Protein AF-A0A953QR53-F1 (afdb_monomer)

Structure (mmCIF, N/CA/C/O backbone):
data_AF-A0A953QR53-F1
#
_entry.id   AF-A0A953QR53-F1
#
loop_
_atom_site.group_PDB
_atom_site.id
_atom_site.type_symbol
_atom_site.label_atom_id
_atom_site.label_alt_id
_atom_site.label_comp_id
_atom_site.label_asym_id
_atom_site.label_entity_id
_atom_site.label_seq_id
_atom_site.pdbx_PDB_ins_code
_atom_site.Cartn_x
_atom_site.Cartn_y
_atom_site.Cartn_z
_atom_site.occupancy
_atom_site.B_iso_or_equiv
_atom_site.auth_seq_id
_atom_site.auth_comp_id
_atom_site.auth_asym_id
_atom_site.auth_atom_id
_atom_site.pdbx_PDB_model_num
ATOM 1 N N . MET A 1 1 ? -21.900 27.631 4.077 1.00 55.88 1 MET A N 1
ATOM 2 C CA . MET A 1 1 ? -20.670 27.229 4.804 1.00 55.88 1 MET A CA 1
ATOM 3 C C . MET A 1 1 ? -20.270 25.766 4.589 1.00 55.88 1 MET A C 1
ATOM 5 O O . MET A 1 1 ? -19.085 25.521 4.427 1.00 55.88 1 MET A O 1
ATOM 9 N N . ILE A 1 2 ? -21.203 24.805 4.519 1.00 54.84 2 ILE A N 1
ATOM 10 C CA . ILE A 1 2 ? -20.883 23.366 4.355 1.00 54.84 2 ILE A CA 1
ATOM 11 C C . ILE A 1 2 ? -20.221 23.051 2.993 1.00 54.84 2 ILE A C 1
ATOM 13 O O . ILE A 1 2 ? -19.293 22.252 2.928 1.00 54.84 2 ILE A O 1
ATOM 17 N N . LEU A 1 3 ? -20.614 23.755 1.922 1.00 59.19 3 LEU A N 1
ATOM 18 C CA . LEU A 1 3 ? -20.062 23.559 0.571 1.00 59.19 3 LEU A CA 1
ATOM 19 C C . LEU A 1 3 ? -18.571 23.947 0.454 1.00 59.19 3 LEU A C 1
ATOM 21 O O . LEU A 1 3 ? -17.825 23.316 -0.287 1.00 59.19 3 LEU A O 1
ATOM 25 N N . GLY A 1 4 ? -18.124 24.946 1.226 1.00 70.19 4 GLY A N 1
ATOM 26 C CA . GLY A 1 4 ? -16.715 25.360 1.266 1.00 70.19 4 GLY A CA 1
ATOM 27 C C . GLY A 1 4 ? -15.833 24.399 2.067 1.00 70.19 4 GLY A C 1
ATOM 28 O O . GLY A 1 4 ? -14.707 24.115 1.667 1.00 70.19 4 GLY A O 1
ATOM 29 N N . GLY A 1 5 ? -16.364 23.843 3.162 1.00 72.94 5 GLY A N 1
ATOM 30 C CA . GLY A 1 5 ? -15.658 22.845 3.973 1.00 72.94 5 GLY A CA 1
ATOM 31 C C . GLY A 1 5 ? -15.454 21.519 3.238 1.00 72.94 5 GLY A C 1
ATOM 32 O O . GLY A 1 5 ? -14.374 20.937 3.315 1.00 72.94 5 GLY A O 1
ATOM 33 N N . LEU A 1 6 ? -16.455 21.080 2.465 1.00 78.94 6 LEU A N 1
ATOM 34 C CA . LEU A 1 6 ? -16.350 19.871 1.643 1.00 78.94 6 LEU A CA 1
ATOM 35 C C . LEU A 1 6 ? -15.279 20.025 0.552 1.00 78.94 6 LEU A C 1
ATOM 37 O O . LEU A 1 6 ? -14.448 19.137 0.378 1.00 78.94 6 LEU A O 1
ATOM 41 N N . GLY A 1 7 ? -15.257 21.173 -0.136 1.00 83.75 7 GLY A N 1
ATOM 42 C CA . GLY A 1 7 ? -14.251 21.464 -1.160 1.00 83.75 7 GLY A CA 1
ATOM 43 C C . GLY A 1 7 ? -12.824 21.442 -0.607 1.00 83.75 7 GLY A C 1
ATOM 44 O O . GLY A 1 7 ? -11.948 20.807 -1.189 1.00 83.75 7 GLY A O 1
ATOM 45 N N . LEU A 1 8 ? -12.594 22.059 0.557 1.00 87.12 8 LEU A N 1
ATOM 46 C CA . LEU A 1 8 ? -11.281 22.061 1.206 1.00 87.12 8 LEU A CA 1
ATOM 47 C C . LEU A 1 8 ? -10.827 20.650 1.614 1.00 87.12 8 LEU A C 1
ATOM 49 O O . LEU A 1 8 ? -9.670 20.292 1.399 1.00 87.12 8 LEU A O 1
ATOM 53 N N . ALA A 1 9 ? -11.730 19.832 2.161 1.00 82.44 9 ALA A N 1
ATOM 54 C CA . ALA A 1 9 ? -11.416 18.457 2.551 1.00 82.44 9 ALA A CA 1
ATOM 55 C C . ALA A 1 9 ? -11.012 17.592 1.344 1.00 82.44 9 ALA A C 1
ATOM 57 O O . ALA A 1 9 ? -10.033 16.850 1.419 1.00 82.44 9 ALA A O 1
ATOM 58 N N . VAL A 1 10 ? -11.715 17.730 0.214 1.00 85.12 10 VAL A N 1
ATOM 59 C CA . VAL A 1 10 ? -11.374 17.029 -1.035 1.00 85.12 10 VAL A CA 1
ATOM 60 C C . VAL A 1 10 ? -9.997 17.453 -1.544 1.00 85.12 10 VAL A C 1
ATOM 62 O O . VAL A 1 10 ? -9.191 16.598 -1.904 1.00 85.12 10 VAL A O 1
ATOM 65 N N . VAL A 1 11 ? -9.687 18.753 -1.520 1.00 89.00 11 VAL A N 1
ATOM 66 C CA . VAL A 1 11 ? -8.367 19.258 -1.932 1.00 89.00 11 VAL A CA 1
ATOM 67 C C . VAL A 1 11 ? -7.257 18.691 -1.047 1.00 89.00 11 VAL A C 1
ATOM 69 O O . VAL A 1 11 ? -6.249 18.221 -1.568 1.00 89.00 11 VAL A O 1
ATOM 72 N N . LEU A 1 12 ? -7.438 18.665 0.276 1.00 88.31 12 LEU A N 1
ATOM 73 C CA . LEU A 1 12 ? -6.446 18.100 1.196 1.00 88.31 12 LEU A CA 1
ATOM 74 C C . LEU A 1 12 ? -6.223 16.600 0.963 1.00 88.31 12 LEU A C 1
ATOM 76 O O . LEU A 1 12 ? -5.078 16.146 0.990 1.00 88.31 12 LEU A O 1
ATOM 80 N N . LEU A 1 13 ? -7.286 15.839 0.684 1.00 84.62 13 LEU A N 1
ATOM 81 C CA . LEU A 1 13 ? -7.177 14.421 0.331 1.00 84.62 13 LEU A CA 1
ATOM 82 C C . LEU A 1 13 ? -6.418 14.220 -0.984 1.00 84.62 13 LEU A C 1
ATOM 84 O O . LEU A 1 13 ? -5.538 13.365 -1.043 1.00 84.62 13 LEU A O 1
ATOM 88 N N . LEU A 1 14 ? -6.702 15.026 -2.011 1.00 86.94 14 LEU A N 1
ATOM 89 C CA . LEU A 1 14 ? -6.002 14.962 -3.297 1.00 86.94 14 LEU A CA 1
ATOM 90 C C . LEU A 1 14 ? -4.520 15.324 -3.165 1.00 86.94 14 LEU A C 1
ATOM 92 O O . LEU A 1 14 ? -3.666 14.630 -3.716 1.00 86.94 14 LEU A O 1
ATOM 96 N N . VAL A 1 15 ? -4.196 16.374 -2.407 1.00 90.00 15 VAL A N 1
ATOM 97 C CA . VAL A 1 15 ? -2.807 16.771 -2.139 1.00 90.00 15 VAL A CA 1
ATOM 98 C C . VAL A 1 15 ? -2.082 15.678 -1.355 1.00 90.00 15 VAL A C 1
ATOM 100 O O . VAL A 1 15 ? -0.968 15.305 -1.718 1.00 90.00 15 VAL A O 1
ATOM 103 N N . GLY A 1 16 ? -2.720 15.118 -0.324 1.00 87.69 16 GLY A N 1
ATOM 104 C CA . GLY A 1 16 ? -2.172 14.011 0.458 1.00 87.69 16 GLY A CA 1
ATOM 105 C C . GLY A 1 16 ? -1.916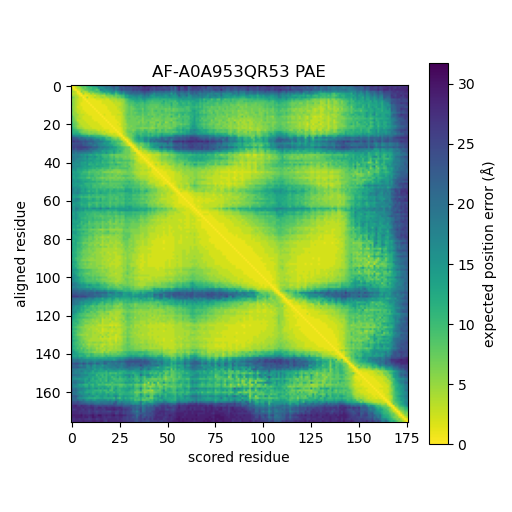 12.765 -0.392 1.00 87.69 16 GLY A C 1
ATOM 106 O O . GLY A 1 16 ? -0.823 12.203 -0.335 1.00 87.69 16 GLY A O 1
ATOM 107 N N . PHE A 1 17 ? -2.883 12.383 -1.229 1.00 86.50 17 PHE A N 1
ATOM 108 C CA . PHE A 1 17 ? -2.760 11.276 -2.179 1.00 86.50 17 PHE A CA 1
ATOM 109 C C . PHE A 1 17 ? -1.607 11.506 -3.161 1.00 86.50 17 PHE A C 1
ATOM 111 O O . PHE A 1 17 ? -0.754 10.639 -3.333 1.00 86.50 17 PHE A O 1
ATOM 118 N N . THR A 1 18 ? -1.539 12.697 -3.757 1.00 85.38 18 THR A N 1
ATOM 119 C CA . THR A 1 18 ? -0.499 13.053 -4.732 1.00 85.38 18 THR A CA 1
ATOM 120 C C . THR A 1 18 ? 0.886 13.043 -4.088 1.00 85.38 18 THR A C 1
ATOM 122 O O . THR A 1 18 ? 1.816 12.451 -4.626 1.00 85.38 18 THR A O 1
ATOM 125 N N . CYS A 1 19 ? 1.031 13.640 -2.904 1.00 89.06 19 CYS A N 1
ATOM 126 C CA . CYS A 1 19 ? 2.285 13.644 -2.153 1.00 89.06 19 CYS A CA 1
ATOM 127 C C . CYS A 1 19 ? 2.732 12.219 -1.790 1.00 89.06 19 CYS A C 1
ATOM 129 O O . CYS A 1 19 ? 3.899 11.869 -1.963 1.00 89.06 19 CYS A O 1
ATOM 131 N N . LEU A 1 20 ? 1.800 11.373 -1.338 1.00 85.56 20 LEU A N 1
ATOM 132 C CA . LEU A 1 20 ? 2.069 9.969 -1.038 1.00 85.56 20 LEU A CA 1
ATOM 133 C C . LEU A 1 20 ? 2.542 9.208 -2.282 1.00 85.56 20 LEU A C 1
ATOM 135 O O . LEU A 1 20 ? 3.550 8.506 -2.213 1.00 85.56 20 LEU A O 1
ATOM 139 N N . PHE A 1 21 ? 1.851 9.383 -3.407 1.00 84.12 21 PHE A N 1
ATOM 140 C CA . PHE A 1 21 ? 2.194 8.749 -4.675 1.00 84.12 21 PHE A CA 1
ATOM 141 C C . PHE A 1 21 ? 3.596 9.155 -5.146 1.00 84.12 21 PHE A C 1
ATOM 143 O O . PHE A 1 21 ? 4.429 8.297 -5.435 1.00 84.12 21 PHE A O 1
ATOM 150 N N . LEU A 1 22 ? 3.897 10.458 -5.137 1.00 83.50 22 LEU A N 1
ATOM 151 C CA . LEU A 1 22 ? 5.213 10.978 -5.516 1.00 83.50 22 LEU A CA 1
ATOM 152 C C . LEU A 1 22 ? 6.320 10.483 -4.576 1.00 83.50 22 LEU A C 1
ATOM 154 O O . LEU A 1 22 ? 7.400 10.123 -5.036 1.00 83.50 22 LEU A O 1
ATOM 158 N N . ARG A 1 23 ? 6.045 10.397 -3.270 1.00 84.56 23 ARG A N 1
ATOM 159 C CA . ARG A 1 23 ? 6.995 9.868 -2.282 1.00 84.56 23 ARG A CA 1
ATOM 160 C C . ARG A 1 23 ? 7.292 8.381 -2.485 1.00 84.56 23 ARG A C 1
ATOM 162 O O . ARG A 1 23 ? 8.397 7.943 -2.178 1.00 84.56 23 ARG A O 1
ATOM 169 N N . LEU A 1 24 ? 6.321 7.593 -2.944 1.00 81.75 24 LEU A N 1
ATOM 170 C CA . LEU A 1 24 ? 6.544 6.186 -3.293 1.00 81.75 24 LEU A CA 1
ATOM 17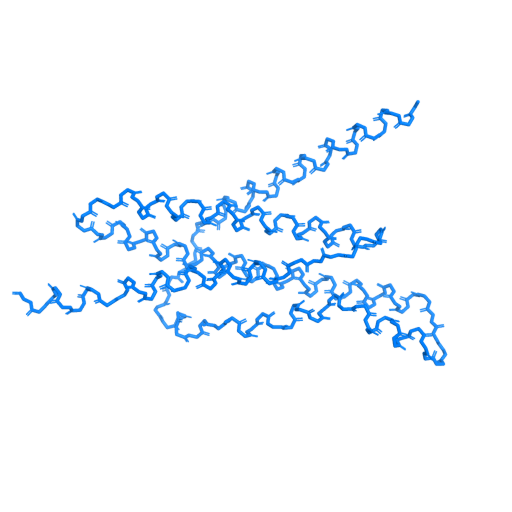1 C C . LEU A 1 24 ? 7.383 6.071 -4.567 1.00 81.75 24 LEU A C 1
ATOM 173 O O . LEU A 1 24 ? 8.357 5.321 -4.580 1.00 81.75 24 LEU A O 1
ATOM 177 N N . ALA A 1 25 ? 7.063 6.875 -5.582 1.00 74.62 25 ALA A N 1
ATOM 178 C CA . ALA A 1 25 ? 7.811 6.921 -6.833 1.00 74.62 25 ALA A CA 1
ATOM 179 C C . ALA A 1 25 ? 9.266 7.383 -6.652 1.00 74.62 25 ALA A C 1
ATOM 181 O O . ALA A 1 25 ? 10.142 6.926 -7.375 1.00 74.62 25 ALA A O 1
ATOM 182 N N . SER A 1 26 ? 9.560 8.234 -5.666 1.00 74.62 26 SER A N 1
ATOM 183 C CA . SER A 1 26 ? 10.926 8.706 -5.409 1.00 74.62 26 SER A CA 1
ATOM 184 C C . SER A 1 26 ? 11.787 7.752 -4.565 1.00 74.62 26 SER A C 1
ATOM 186 O O . SER A 1 26 ? 12.962 8.029 -4.361 1.00 74.62 26 SER A O 1
ATOM 188 N N . ARG A 1 27 ? 11.230 6.664 -4.010 1.00 67.81 27 ARG A N 1
ATOM 189 C CA . ARG A 1 27 ? 11.934 5.701 -3.126 1.00 67.81 27 ARG A CA 1
ATOM 190 C C . ARG A 1 27 ? 12.471 4.467 -3.860 1.00 67.81 27 ARG A C 1
ATOM 192 O O . ARG A 1 27 ? 12.729 3.441 -3.238 1.00 67.81 27 ARG A O 1
ATOM 199 N N . LEU A 1 28 ? 12.584 4.551 -5.179 1.00 57.59 28 LEU A N 1
ATOM 200 C CA . LEU A 1 28 ? 13.061 3.459 -6.028 1.00 57.59 28 LEU A CA 1
ATOM 201 C C . LEU A 1 28 ? 14.547 3.158 -5.865 1.00 57.59 28 LEU A C 1
ATOM 203 O O . LEU A 1 28 ? 14.974 2.058 -6.209 1.00 57.59 28 LEU A O 1
ATOM 207 N N . ASP A 1 29 ? 15.324 4.115 -5.369 1.00 52.44 29 ASP A N 1
ATOM 208 C CA . ASP A 1 29 ? 16.770 4.011 -5.432 1.00 52.44 29 ASP A CA 1
ATOM 209 C C . ASP A 1 29 ? 17.355 3.356 -4.175 1.00 52.44 29 ASP A C 1
ATOM 211 O O . ASP A 1 29 ? 17.174 3.830 -3.054 1.00 52.44 29 ASP A O 1
ATOM 215 N N . ALA A 1 30 ? 18.126 2.299 -4.438 1.00 52.16 30 ALA A N 1
ATOM 216 C CA . ALA A 1 30 ? 19.165 1.716 -3.594 1.00 52.16 30 ALA A CA 1
ATOM 217 C C . ALA A 1 30 ? 18.706 0.867 -2.397 1.00 52.16 30 ALA A C 1
ATOM 219 O O . ALA A 1 30 ? 18.756 1.290 -1.247 1.00 52.16 30 ALA A O 1
ATOM 220 N N . GLU A 1 31 ? 18.418 -0.407 -2.662 1.00 59.41 31 GLU A N 1
ATOM 221 C CA . GLU A 1 31 ? 18.719 -1.465 -1.694 1.00 59.41 31 GLU A CA 1
ATOM 222 C C . GLU A 1 31 ? 19.632 -2.504 -2.370 1.00 59.41 31 GLU A C 1
ATOM 224 O O . GLU A 1 31 ? 19.312 -2.935 -3.484 1.00 59.41 31 GLU A O 1
ATOM 229 N N . PRO A 1 32 ? 20.778 -2.872 -1.763 1.00 55.19 32 PRO A N 1
ATOM 230 C CA . PRO A 1 32 ? 21.715 -3.825 -2.342 1.00 55.19 32 PRO A CA 1
ATOM 231 C C . PRO A 1 32 ? 21.051 -5.168 -2.657 1.00 55.19 32 PRO A C 1
ATOM 233 O O . PRO A 1 32 ? 20.354 -5.767 -1.838 1.00 55.19 32 PRO A O 1
ATOM 236 N N . TYR A 1 33 ? 21.278 -5.620 -3.883 1.00 64.75 33 TYR A N 1
ATOM 237 C CA . TYR A 1 33 ? 20.790 -6.875 -4.435 1.00 64.75 33 TYR A CA 1
ATOM 238 C C . TYR A 1 33 ? 21.536 -8.075 -3.832 1.00 64.75 33 TYR A C 1
ATOM 240 O O . TYR A 1 33 ? 22.767 -8.096 -3.840 1.00 64.75 33 TYR A O 1
ATOM 248 N N . SER A 1 34 ? 20.796 -9.098 -3.390 1.00 65.62 34 SER A N 1
ATOM 249 C CA . SER A 1 34 ? 21.306 -10.467 -3.269 1.00 65.62 34 SER A CA 1
ATOM 250 C C . SER A 1 34 ? 20.405 -11.416 -4.080 1.00 65.62 34 SER A C 1
ATOM 252 O O . SER A 1 34 ? 19.182 -11.349 -3.938 1.00 65.62 34 SER A O 1
ATOM 254 N N . PRO A 1 35 ? 20.967 -12.288 -4.941 1.00 66.19 35 PRO A N 1
ATOM 255 C CA . PRO A 1 35 ? 20.201 -13.316 -5.655 1.00 66.19 35 PRO A CA 1
ATOM 256 C C . PRO A 1 35 ? 19.419 -14.229 -4.700 1.00 66.19 35 PRO A C 1
ATOM 258 O O . PRO A 1 35 ? 18.286 -14.593 -4.983 1.00 66.19 35 PRO A O 1
ATOM 261 N N . GLU A 1 36 ? 20.000 -14.511 -3.531 1.00 74.12 36 GLU A N 1
ATOM 262 C CA . GLU A 1 36 ? 19.434 -15.358 -2.471 1.00 74.12 36 GLU A CA 1
ATOM 263 C C . GLU A 1 36 ? 18.082 -14.841 -1.949 1.00 74.12 36 GLU A C 1
ATOM 265 O O . GLU A 1 36 ? 17.207 -15.622 -1.587 1.00 74.12 36 GLU A O 1
ATOM 270 N N . TRP A 1 37 ? 17.853 -13.523 -1.977 1.00 82.81 37 TRP A N 1
ATOM 271 C CA . TRP A 1 37 ? 16.582 -12.951 -1.534 1.00 82.81 37 TRP A CA 1
ATOM 272 C C . TRP A 1 37 ? 15.397 -13.346 -2.428 1.00 82.81 37 TRP A C 1
ATOM 274 O O . TRP A 1 37 ? 14.278 -13.473 -1.933 1.00 82.81 37 TRP A O 1
ATOM 284 N N . LEU A 1 38 ? 15.610 -13.520 -3.739 1.00 78.06 38 LEU A N 1
ATOM 285 C CA . LEU A 1 38 ? 14.532 -13.918 -4.655 1.00 78.06 38 LEU A CA 1
ATOM 286 C C . LEU A 1 38 ? 13.995 -15.315 -4.327 1.00 78.06 38 LEU A C 1
ATOM 288 O O . LEU A 1 38 ? 12.799 -15.555 -4.509 1.00 78.06 38 LEU A O 1
ATOM 292 N N . ASP A 1 39 ? 14.862 -16.203 -3.838 1.00 78.94 39 ASP A N 1
ATOM 293 C CA . ASP A 1 39 ? 14.503 -17.569 -3.455 1.00 78.94 39 ASP A CA 1
ATOM 294 C C . ASP A 1 39 ? 13.731 -17.599 -2.127 1.00 78.94 39 ASP A C 1
ATOM 296 O O . ASP A 1 39 ? 12.799 -18.386 -1.965 1.00 78.94 39 ASP A O 1
ATOM 300 N N . GLU A 1 40 ? 14.061 -16.697 -1.199 1.00 80.94 40 GLU A N 1
ATOM 301 C CA . GLU A 1 40 ? 13.354 -16.531 0.079 1.00 80.94 40 GLU A CA 1
ATOM 302 C C . GLU A 1 40 ? 12.035 -15.750 -0.051 1.00 80.94 40 GLU A C 1
ATOM 304 O O . GLU A 1 40 ? 11.174 -15.808 0.834 1.00 80.94 40 GLU A O 1
ATOM 309 N N . PHE A 1 41 ? 11.850 -15.003 -1.143 1.00 81.88 41 PHE A N 1
ATOM 310 C CA . PHE A 1 41 ? 10.656 -14.196 -1.358 1.00 81.88 41 PHE A CA 1
ATOM 311 C C . PHE A 1 41 ? 9.399 -15.072 -1.481 1.00 81.88 41 PHE A C 1
ATOM 313 O O . PHE A 1 41 ? 9.192 -15.792 -2.463 1.00 81.88 41 PHE A O 1
ATOM 320 N N . SER A 1 42 ? 8.498 -14.934 -0.505 1.00 83.56 42 SER A N 1
ATOM 321 C CA . SER A 1 42 ? 7.202 -15.610 -0.479 1.00 83.56 42 SER A CA 1
ATOM 322 C C . SER A 1 42 ? 6.055 -14.626 -0.282 1.00 83.56 42 SER A C 1
ATOM 324 O O . SER A 1 42 ? 6.095 -13.751 0.585 1.00 83.56 42 SER A O 1
ATOM 326 N N . LEU A 1 43 ? 4.988 -14.815 -1.063 1.00 82.00 43 LEU A N 1
ATOM 327 C CA . LEU A 1 43 ? 3.732 -14.083 -0.894 1.00 82.00 43 LEU A CA 1
ATOM 328 C C . LEU A 1 43 ? 2.988 -14.501 0.382 1.00 82.00 43 LEU A C 1
ATOM 330 O O . LEU A 1 43 ? 2.210 -13.714 0.915 1.00 82.00 43 LEU A O 1
ATOM 334 N N . GLU A 1 44 ? 3.253 -15.700 0.906 1.00 85.06 44 GLU A N 1
ATOM 335 C CA . GLU A 1 44 ? 2.616 -16.214 2.127 1.00 85.06 44 GLU A CA 1
ATOM 336 C C . GLU A 1 44 ? 2.958 -15.367 3.359 1.00 85.06 44 GLU A C 1
ATOM 338 O O . GLU A 1 44 ? 2.146 -15.249 4.276 1.00 85.06 44 GLU A O 1
ATOM 343 N N . SER A 1 45 ? 4.105 -14.679 3.337 1.00 86.62 45 SER A N 1
ATOM 344 C CA . SER A 1 45 ? 4.511 -13.705 4.357 1.00 86.62 45 SER A CA 1
ATOM 345 C C . SER A 1 45 ? 3.494 -12.571 4.548 1.00 86.62 45 SER A C 1
ATOM 347 O O . SER A 1 45 ? 3.467 -11.943 5.606 1.00 86.62 45 SER A O 1
ATOM 349 N N . TYR A 1 46 ? 2.640 -12.321 3.547 1.00 88.38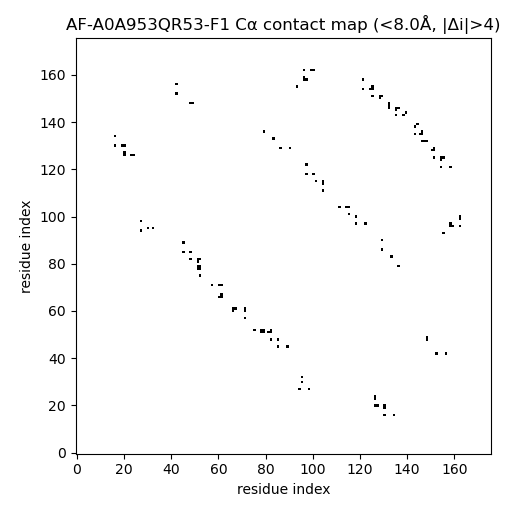 46 TYR A N 1
ATOM 350 C CA . TYR A 1 46 ? 1.611 -11.282 3.559 1.00 88.38 46 TYR A CA 1
ATOM 351 C C . TYR A 1 46 ? 0.206 -11.802 3.891 1.00 88.38 46 TYR A C 1
ATOM 353 O O . TYR A 1 46 ? -0.689 -10.989 4.119 1.00 88.38 46 TYR A O 1
ATOM 361 N N . ALA A 1 47 ? 0.003 -13.120 4.008 1.00 85.44 47 ALA A N 1
ATOM 362 C CA . ALA A 1 47 ? -1.291 -13.712 4.366 1.00 85.44 47 ALA A CA 1
ATOM 363 C C . ALA A 1 47 ? -1.917 -13.133 5.658 1.00 85.44 47 ALA A C 1
ATOM 365 O O . ALA A 1 47 ? -3.135 -12.937 5.695 1.00 85.44 47 ALA A O 1
ATOM 366 N N . PRO A 1 48 ? -1.145 -12.761 6.707 1.00 88.44 48 PRO A N 1
ATOM 367 C CA . PRO A 1 48 ? -1.712 -12.103 7.886 1.00 88.44 48 PRO A CA 1
ATOM 368 C C . PRO A 1 48 ? -2.473 -10.801 7.584 1.00 88.44 48 PRO A C 1
ATOM 370 O O . PRO A 1 48 ? -3.407 -10.461 8.315 1.00 88.44 48 PRO A O 1
ATOM 373 N N . MET A 1 49 ? -2.130 -10.083 6.505 1.00 87.94 49 MET A N 1
ATOM 374 C CA . MET A 1 49 ? -2.805 -8.838 6.119 1.00 87.94 49 MET A CA 1
ATOM 375 C C . MET A 1 49 ? -4.298 -9.024 5.854 1.00 87.94 49 MET A C 1
ATOM 377 O O . MET A 1 49 ? -5.076 -8.121 6.160 1.00 87.94 49 MET A O 1
ATOM 381 N N . GLU A 1 50 ? -4.709 -10.184 5.338 1.00 81.75 50 GLU A N 1
ATOM 382 C CA . GLU A 1 50 ? -6.111 -10.473 5.014 1.00 81.75 50 GLU A CA 1
ATOM 383 C C . GLU A 1 50 ? -7.001 -10.500 6.263 1.00 81.75 50 GLU A C 1
ATOM 385 O O . GLU A 1 50 ? -8.176 -10.147 6.202 1.00 81.75 50 GLU A O 1
ATOM 390 N N . ARG A 1 51 ? -6.432 -10.870 7.417 1.00 82.44 51 ARG A N 1
ATOM 391 C CA . ARG A 1 51 ? -7.165 -11.010 8.686 1.00 82.44 51 ARG A CA 1
ATOM 392 C C . ARG A 1 51 ? -6.981 -9.832 9.635 1.00 82.44 51 ARG A C 1
ATOM 394 O O . ARG A 1 51 ? -7.789 -9.644 10.541 1.00 82.44 51 ARG A O 1
ATOM 401 N N . LEU A 1 52 ? -5.939 -9.019 9.448 1.00 85.00 52 LEU A N 1
ATOM 402 C CA . LEU A 1 52 ? -5.624 -7.905 10.350 1.00 85.00 52 LEU A CA 1
ATOM 403 C C . LEU A 1 52 ? -6.769 -6.890 10.474 1.00 85.00 52 LEU A C 1
ATOM 405 O O . LEU A 1 52 ? -6.941 -6.299 11.533 1.00 85.00 52 LEU A O 1
ATOM 409 N N . LEU A 1 53 ? -7.579 -6.691 9.438 1.00 79.75 53 LEU A N 1
ATOM 410 C CA . LEU A 1 53 ? -8.709 -5.753 9.480 1.00 79.75 53 LEU A CA 1
ATOM 411 C C . LEU A 1 53 ? -10.075 -6.456 9.456 1.00 79.75 53 LEU A C 1
ATOM 413 O O . LEU A 1 53 ? -11.085 -5.811 9.182 1.00 79.75 53 LEU A O 1
ATOM 417 N N . ASP A 1 54 ? -10.111 -7.755 9.769 1.00 81.44 54 ASP A N 1
ATOM 418 C CA . ASP A 1 54 ? -11.350 -8.528 9.850 1.00 81.44 54 ASP A CA 1
ATOM 419 C C . ASP A 1 54 ? -12.259 -8.006 10.978 1.00 81.44 54 ASP A C 1
ATOM 421 O O . ASP A 1 54 ? -11.832 -7.794 12.119 1.00 81.44 54 ASP A O 1
ATOM 425 N N . GLN A 1 55 ? -13.536 -7.798 10.652 1.00 76.00 55 GLN A N 1
ATOM 426 C CA . GLN A 1 55 ? -14.552 -7.330 11.591 1.00 76.00 55 GLN A CA 1
ATOM 427 C C . GLN A 1 55 ? -14.973 -8.400 12.602 1.00 76.00 55 GLN A C 1
ATOM 429 O O . GLN A 1 55 ? -15.441 -8.049 13.690 1.00 76.00 55 GLN A O 1
ATOM 434 N N . GLY A 1 56 ? -14.783 -9.685 12.279 1.00 80.88 56 GLY A N 1
ATOM 435 C CA . GLY A 1 56 ? -15.167 -10.803 13.142 1.00 80.88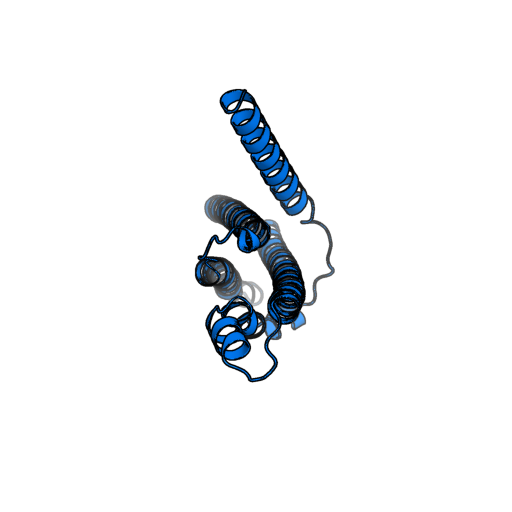 56 GLY A CA 1
ATOM 436 C C . GLY A 1 56 ? -14.550 -10.721 14.540 1.00 80.88 56 GLY A C 1
ATOM 437 O O . GLY A 1 56 ? -15.232 -10.946 15.540 1.00 80.88 56 GLY A O 1
ATOM 438 N N . ASP A 1 57 ? -13.296 -10.280 14.629 1.00 82.25 57 ASP A N 1
ATOM 439 C CA . ASP A 1 57 ? -12.581 -10.167 15.903 1.00 82.25 57 ASP A CA 1
ATOM 440 C C . ASP A 1 57 ? -13.137 -9.052 16.802 1.00 82.25 57 ASP A C 1
ATOM 442 O O . ASP A 1 57 ? -13.127 -9.167 18.029 1.00 82.25 57 ASP A O 1
ATOM 446 N N . PHE A 1 58 ? -13.681 -7.987 16.209 1.00 83.31 58 PHE A N 1
ATOM 447 C CA . PHE A 1 58 ? -14.320 -6.904 16.957 1.00 83.31 58 PHE A CA 1
ATOM 448 C C . PHE A 1 58 ? -15.706 -7.309 17.460 1.00 83.31 58 PHE A C 1
ATOM 450 O O . PHE A 1 58 ? -16.060 -6.980 18.593 1.00 83.31 58 PHE A O 1
ATOM 457 N N . ALA A 1 59 ? -16.468 -8.059 16.656 1.00 85.81 59 ALA A N 1
ATOM 458 C CA . ALA A 1 59 ? -17.747 -8.626 17.077 1.00 85.81 59 ALA A CA 1
ATOM 459 C C . ALA A 1 59 ? -17.560 -9.634 18.223 1.00 85.81 59 ALA A C 1
ATOM 461 O O . ALA A 1 59 ? -18.280 -9.586 19.222 1.00 85.81 59 ALA A O 1
ATOM 462 N N . PHE A 1 60 ? -16.537 -10.489 18.125 1.00 87.69 60 PHE A N 1
ATOM 463 C CA . PHE A 1 60 ? -16.160 -11.399 19.201 1.00 87.69 60 PHE A CA 1
ATOM 464 C C . PHE A 1 60 ? -15.780 -10.638 20.475 1.00 87.69 60 PHE A C 1
ATOM 466 O O . PHE A 1 60 ? -16.316 -10.942 21.542 1.00 87.69 60 PHE A O 1
ATOM 473 N N . LEU A 1 61 ? -14.925 -9.613 20.372 1.00 88.94 61 LEU A N 1
ATOM 474 C CA . LEU A 1 61 ? -14.518 -8.786 21.513 1.00 88.94 61 LEU A CA 1
ATOM 475 C C . LEU A 1 61 ? -15.715 -8.098 22.187 1.00 88.94 61 LEU A C 1
ATOM 477 O O . LEU A 1 61 ? -15.782 -8.050 23.414 1.00 88.94 61 LEU A O 1
ATOM 481 N N . ALA A 1 62 ? -16.672 -7.602 21.397 1.00 88.69 62 ALA A N 1
ATOM 482 C CA . ALA A 1 62 ? -17.889 -6.965 21.896 1.00 88.69 62 ALA A CA 1
ATOM 483 C C . ALA A 1 62 ? -18.818 -7.932 22.653 1.00 88.69 62 ALA A C 1
ATOM 485 O O . ALA A 1 62 ? -19.571 -7.495 23.520 1.00 88.69 62 ALA A O 1
ATOM 486 N N . SER A 1 63 ? -18.752 -9.235 22.358 1.00 91.88 63 SER A N 1
ATOM 487 C CA . SER A 1 63 ? -19.554 -10.265 23.035 1.00 91.88 63 SER A CA 1
ATOM 488 C C . SER A 1 63 ? -18.998 -10.716 24.394 1.00 91.88 63 SER A C 1
ATOM 490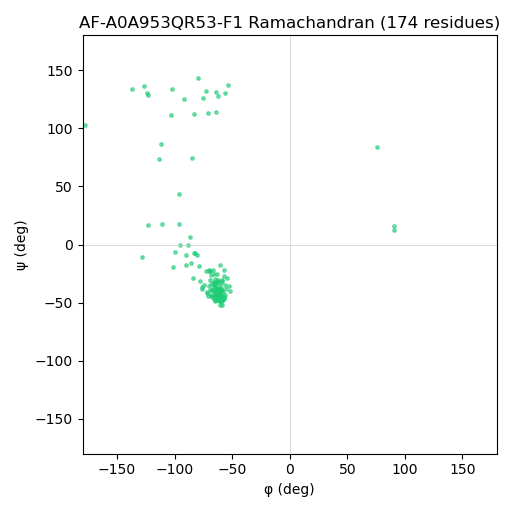 O O . SER A 1 63 ? -19.677 -11.440 25.121 1.00 91.88 63 SER A O 1
ATOM 492 N N . GLN A 1 64 ? -17.780 -10.299 24.762 1.00 93.75 64 GLN A N 1
ATOM 493 C CA . GLN A 1 64 ? -17.127 -10.743 25.996 1.00 93.75 64 GLN A CA 1
ATOM 494 C C . GLN A 1 64 ? -17.641 -9.996 27.235 1.00 93.75 64 GLN A C 1
ATOM 496 O O . GLN A 1 64 ? -17.863 -8.781 27.220 1.00 93.75 64 GLN A O 1
ATOM 501 N N . SER A 1 65 ? -17.753 -10.708 28.360 1.00 90.44 65 SER A N 1
ATOM 502 C CA . SER A 1 65 ? -18.034 -10.088 29.658 1.00 90.44 65 SER A CA 1
ATOM 503 C C . SER A 1 65 ? -16.906 -9.126 30.041 1.00 90.44 65 SER A C 1
ATOM 505 O O . SER A 1 65 ? -15.741 -9.517 30.053 1.00 90.44 65 SER A O 1
ATOM 507 N N . GLY A 1 66 ? -17.244 -7.880 30.377 1.00 92.06 66 GLY A N 1
ATOM 508 C CA . GLY A 1 66 ? -16.253 -6.839 30.676 1.00 92.06 66 GLY A CA 1
ATOM 509 C C . GLY A 1 66 ? -15.812 -6.016 29.462 1.00 92.06 66 GLY A C 1
ATOM 510 O O . GLY A 1 66 ? -14.846 -5.261 29.568 1.00 92.06 66 GLY A O 1
ATOM 511 N N . TYR A 1 67 ? -16.513 -6.125 28.325 1.00 93.69 67 TYR A N 1
ATOM 512 C CA . TYR A 1 67 ? -16.280 -5.281 27.157 1.00 93.69 67 TYR A CA 1
ATOM 513 C C . TYR A 1 67 ? -16.325 -3.780 27.491 1.00 93.69 67 TYR A C 1
ATOM 515 O O . TYR A 1 67 ? -17.206 -3.290 28.198 1.00 93.69 67 TYR A O 1
ATOM 523 N N . ARG A 1 68 ? -15.371 -3.041 26.922 1.00 91.94 68 ARG A N 1
ATOM 524 C CA . ARG A 1 68 ? -15.254 -1.587 26.993 1.00 91.94 68 ARG A CA 1
ATOM 525 C C . ARG A 1 68 ? -14.899 -1.072 25.596 1.00 91.94 68 ARG A C 1
ATOM 527 O O . ARG A 1 68 ? -13.980 -1.627 24.985 1.00 91.94 68 ARG A O 1
ATOM 534 N N . PRO A 1 69 ? -15.561 -0.020 25.084 1.00 87.56 69 PRO A N 1
ATOM 535 C CA . PRO A 1 69 ? -15.286 0.521 23.751 1.00 87.56 69 PRO A CA 1
ATOM 536 C C . PRO A 1 69 ? -13.816 0.901 23.517 1.00 87.56 69 PRO A C 1
ATOM 538 O O . PRO A 1 69 ? -13.324 0.834 22.390 1.00 87.56 69 PRO A O 1
ATOM 541 N N . GLU A 1 70 ? -13.090 1.277 24.570 1.00 90.56 70 GLU A N 1
ATOM 542 C CA . GLU A 1 70 ? -11.663 1.602 24.507 1.00 90.56 70 GLU A CA 1
ATOM 543 C C . GLU A 1 70 ? -10.806 0.396 24.097 1.00 90.56 70 GLU A C 1
ATOM 545 O O . GLU A 1 70 ? -9.800 0.573 23.411 1.00 90.56 70 GLU A O 1
ATOM 550 N N . MET A 1 71 ? -11.218 -0.829 24.444 1.00 89.50 71 MET A N 1
ATOM 551 C CA . MET A 1 71 ? -10.505 -2.048 24.051 1.00 89.50 71 MET A CA 1
ATOM 552 C C . MET A 1 71 ? -10.599 -2.289 22.545 1.00 89.50 71 MET A C 1
ATOM 554 O O . MET A 1 71 ? -9.585 -2.573 21.912 1.00 89.50 71 MET A O 1
ATOM 558 N N . ALA A 1 72 ? -11.783 -2.100 21.951 1.00 87.44 72 ALA A N 1
ATOM 559 C CA . ALA A 1 72 ? -11.958 -2.198 20.501 1.00 87.44 72 ALA A CA 1
ATOM 560 C C . ALA A 1 72 ? -11.160 -1.116 19.759 1.00 87.44 72 ALA A C 1
ATOM 562 O O . ALA A 1 72 ? -10.513 -1.408 18.755 1.00 87.44 72 ALA A O 1
ATOM 563 N N . LYS A 1 73 ? -11.144 0.121 20.276 1.00 86.62 73 LYS A N 1
ATOM 564 C CA . LYS A 1 73 ? -10.339 1.215 19.704 1.00 86.62 73 LYS A CA 1
ATOM 565 C C . LYS A 1 73 ? -8.839 0.921 19.762 1.00 86.62 73 LYS A C 1
ATOM 567 O O . LYS A 1 73 ? -8.150 1.126 18.767 1.00 86.62 73 LYS A O 1
ATOM 572 N N . SER A 1 74 ? -8.348 0.432 20.901 1.00 89.69 74 SER A N 1
ATOM 573 C CA . SER A 1 74 ? -6.940 0.062 21.086 1.00 89.69 74 SER A CA 1
ATOM 574 C C . SER A 1 74 ? -6.532 -1.080 20.151 1.00 89.69 74 SER A C 1
ATOM 576 O O . SER A 1 74 ? -5.562 -0.955 19.404 1.00 89.69 74 SER A O 1
ATOM 578 N N . LEU A 1 75 ? -7.341 -2.144 20.093 1.00 88.38 75 LEU A N 1
ATOM 579 C CA . LEU A 1 75 ? -7.123 -3.264 19.178 1.00 88.38 75 LEU A CA 1
ATOM 580 C C . LEU A 1 75 ? -7.073 -2.793 17.720 1.00 88.38 75 LEU A C 1
ATOM 582 O O . LEU A 1 75 ? -6.162 -3.166 16.984 1.00 88.38 75 LEU A O 1
ATOM 586 N N . LEU A 1 76 ? -8.014 -1.940 17.309 1.00 86.56 76 LEU A N 1
ATOM 587 C CA . LEU A 1 76 ? -8.044 -1.401 15.954 1.00 86.56 76 LEU A CA 1
ATOM 588 C C . LEU A 1 76 ? -6.803 -0.559 15.639 1.00 86.56 76 LEU A C 1
ATOM 590 O O . LEU A 1 76 ? -6.266 -0.657 14.538 1.00 86.56 76 LEU A O 1
ATOM 594 N N . SER A 1 77 ? -6.342 0.258 16.588 1.00 88.00 77 SER A N 1
ATOM 595 C CA . SER A 1 77 ? -5.124 1.055 16.423 1.00 88.00 77 SER A 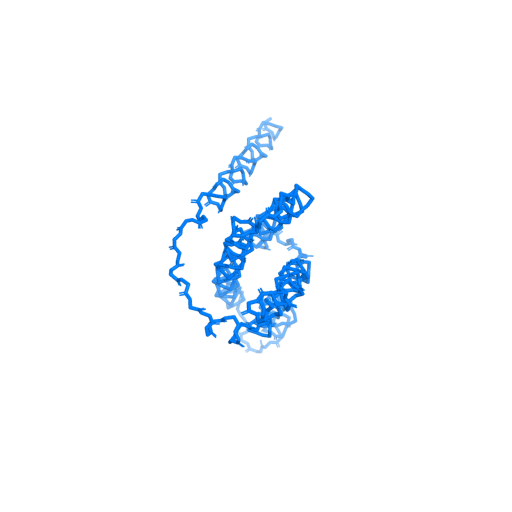CA 1
ATOM 596 C C . SER A 1 77 ? -3.916 0.161 16.150 1.00 88.00 77 SER A C 1
ATOM 598 O O . SER A 1 77 ? -3.255 0.331 15.127 1.00 88.00 77 SER A O 1
ATOM 600 N N . ASN A 1 78 ? -3.699 -0.849 16.996 1.00 90.06 78 ASN A N 1
ATOM 601 C CA . ASN A 1 78 ? -2.565 -1.767 16.877 1.00 90.06 78 ASN A CA 1
ATOM 602 C C . ASN A 1 78 ? -2.611 -2.567 15.569 1.00 90.06 78 ASN A C 1
ATOM 604 O O . ASN A 1 78 ? -1.594 -2.764 14.909 1.00 90.06 78 ASN A O 1
ATOM 608 N N . ARG A 1 79 ? -3.801 -3.012 15.151 1.00 90.38 79 ARG A N 1
ATOM 609 C CA . ARG A 1 79 ? -3.951 -3.769 13.901 1.00 90.38 79 ARG A CA 1
ATOM 610 C C . ARG A 1 79 ? -3.739 -2.915 12.656 1.00 90.38 79 ARG A C 1
ATOM 612 O O . ARG A 1 79 ? -3.165 -3.399 11.687 1.00 90.38 79 ARG A O 1
ATOM 619 N N . ARG A 1 80 ? -4.156 -1.644 12.679 1.00 88.50 80 ARG A N 1
ATOM 620 C CA . ARG A 1 80 ? -3.866 -0.688 11.597 1.00 88.50 80 ARG A CA 1
ATOM 621 C C . ARG A 1 80 ? -2.376 -0.396 11.497 1.00 88.50 80 ARG A C 1
ATOM 623 O O . ARG A 1 80 ? -1.864 -0.310 10.388 1.00 88.50 80 ARG A O 1
ATOM 630 N N . GLU A 1 81 ? -1.695 -0.259 12.629 1.00 90.19 81 GLU A N 1
ATOM 631 C CA . GLU A 1 81 ? -0.242 -0.093 12.670 1.00 90.19 81 GLU A CA 1
ATOM 632 C C . GLU A 1 81 ? 0.466 -1.307 12.059 1.00 90.19 81 GLU A C 1
ATOM 634 O O . GLU A 1 81 ? 1.209 -1.149 11.094 1.00 90.19 81 GLU A O 1
ATOM 639 N N . ALA A 1 82 ? 0.128 -2.521 12.507 1.00 91.31 82 ALA A N 1
ATOM 640 C CA . ALA A 1 82 ? 0.661 -3.754 11.927 1.00 91.31 82 ALA A CA 1
ATOM 641 C C . ALA A 1 82 ? 0.385 -3.855 10.416 1.00 91.31 82 ALA A C 1
ATOM 643 O O . ALA A 1 82 ? 1.273 -4.190 9.637 1.00 91.31 82 ALA A O 1
ATOM 644 N N . PHE A 1 83 ? -0.827 -3.511 9.973 1.00 90.25 83 PHE A N 1
ATOM 645 C CA . PHE A 1 83 ? -1.178 -3.508 8.553 1.00 90.25 83 PHE A CA 1
ATOM 646 C C . PHE A 1 83 ? -0.333 -2.505 7.750 1.00 90.25 83 PHE A C 1
ATOM 648 O O . PHE A 1 83 ? 0.122 -2.810 6.648 1.00 90.25 83 PHE A O 1
ATOM 655 N N . CYS A 1 84 ? -0.092 -1.312 8.298 1.00 89.12 84 CYS A N 1
ATOM 656 C CA . CYS A 1 84 ? 0.771 -0.305 7.683 1.00 89.12 84 CYS A CA 1
ATOM 657 C C . CYS A 1 84 ? 2.233 -0.763 7.579 1.00 89.12 84 CYS A C 1
ATOM 659 O O . CYS A 1 84 ? 2.867 -0.485 6.558 1.00 89.12 84 CYS A O 1
ATOM 661 N N . GLU A 1 85 ? 2.746 -1.484 8.577 1.00 90.62 85 GLU A N 1
ATOM 662 C CA . GLU A 1 85 ? 4.076 -2.103 8.525 1.00 90.62 85 GLU A CA 1
ATOM 663 C C . GLU A 1 85 ? 4.157 -3.158 7.417 1.00 90.62 85 GLU A C 1
ATOM 665 O O . GLU A 1 85 ? 5.062 -3.120 6.583 1.00 90.62 85 GLU A O 1
ATOM 670 N N . TYR A 1 86 ? 3.153 -4.030 7.298 1.00 90.81 86 TYR A N 1
ATOM 671 C CA . TYR A 1 86 ? 3.101 -4.978 6.184 1.00 90.81 86 TYR A CA 1
ATOM 672 C C . TYR A 1 86 ? 3.042 -4.284 4.815 1.00 90.81 86 TYR A C 1
ATOM 674 O O . TYR A 1 86 ? 3.744 -4.694 3.893 1.00 90.81 86 TYR A O 1
ATOM 682 N N . LEU A 1 87 ? 2.276 -3.194 4.671 1.00 89.75 87 LEU A N 1
ATOM 683 C CA . LEU A 1 87 ? 2.279 -2.397 3.436 1.00 89.75 87 LEU A CA 1
ATOM 684 C C . LEU A 1 87 ? 3.653 -1.795 3.133 1.00 89.75 87 LEU A C 1
ATOM 686 O O . LEU A 1 87 ? 4.007 -1.628 1.967 1.00 89.75 87 LEU A O 1
ATOM 690 N N . TYR A 1 88 ? 4.407 -1.399 4.158 1.00 88.38 88 TYR A N 1
ATOM 691 C CA . TYR A 1 88 ? 5.764 -0.898 3.975 1.00 88.38 88 TYR A CA 1
ATOM 692 C C . TYR A 1 88 ? 6.690 -1.993 3.431 1.00 88.38 88 TYR A C 1
ATOM 694 O O . TYR A 1 88 ? 7.392 -1.747 2.447 1.00 88.38 88 TYR A O 1
ATOM 702 N N . LEU A 1 89 ? 6.629 -3.200 4.003 1.00 88.38 89 LEU A N 1
ATOM 703 C CA . LEU A 1 89 ? 7.371 -4.365 3.511 1.00 88.38 89 LEU A CA 1
ATOM 704 C C . LEU A 1 89 ? 6.983 -4.709 2.066 1.00 88.38 89 LEU A C 1
ATOM 706 O O . LEU A 1 89 ? 7.862 -4.856 1.221 1.00 88.38 89 LEU A O 1
ATOM 710 N N . LEU A 1 90 ? 5.684 -4.702 1.753 1.00 89.50 90 LEU A N 1
ATOM 711 C CA . LEU A 1 90 ? 5.164 -4.986 0.414 1.00 89.50 90 LEU A CA 1
ATOM 712 C C . LEU A 1 90 ? 5.704 -4.005 -0.638 1.00 89.50 90 LEU A C 1
ATOM 714 O O . LEU A 1 90 ? 6.117 -4.407 -1.724 1.00 89.50 90 LEU A O 1
ATOM 718 N N . VAL A 1 91 ? 5.730 -2.706 -0.316 1.00 88.25 91 VAL A N 1
ATOM 719 C CA . VAL A 1 91 ? 6.297 -1.670 -1.197 1.00 88.25 91 VAL A CA 1
ATOM 720 C C . VAL A 1 91 ? 7.796 -1.864 -1.392 1.00 88.25 91 VAL A C 1
ATOM 722 O O . VAL A 1 91 ? 8.291 -1.712 -2.508 1.00 88.25 91 VAL A O 1
ATOM 725 N N . ARG A 1 92 ? 8.524 -2.191 -0.321 1.00 86.62 92 ARG A N 1
ATOM 726 C CA . ARG A 1 92 ? 9.967 -2.438 -0.383 1.00 86.62 92 ARG A CA 1
ATOM 727 C C . ARG A 1 92 ? 10.279 -3.625 -1.296 1.00 86.62 92 ARG A C 1
ATOM 729 O O . ARG A 1 92 ? 11.125 -3.503 -2.179 1.00 86.62 92 ARG A O 1
ATOM 736 N N . ASP A 1 93 ? 9.568 -4.731 -1.120 1.00 87.12 93 ASP A N 1
ATOM 737 C CA . ASP A 1 93 ? 9.769 -5.951 -1.900 1.00 87.12 93 ASP A CA 1
ATOM 738 C C . ASP A 1 93 ? 9.370 -5.750 -3.372 1.00 87.12 93 ASP A C 1
ATOM 740 O O . ASP A 1 93 ? 10.099 -6.167 -4.274 1.00 87.12 93 ASP A O 1
ATOM 744 N N . PHE A 1 94 ? 8.278 -5.022 -3.637 1.00 86.81 94 PHE A N 1
ATOM 745 C CA . PHE A 1 94 ? 7.912 -4.606 -4.994 1.00 86.81 94 PHE A CA 1
ATOM 746 C C . PHE A 1 94 ? 9.018 -3.767 -5.645 1.00 86.81 94 PHE A C 1
ATOM 748 O O . PHE A 1 94 ? 9.425 -4.052 -6.768 1.00 86.81 94 PHE A O 1
ATOM 755 N N . ASN A 1 95 ? 9.543 -2.754 -4.950 1.00 86.19 95 ASN A N 1
ATOM 756 C CA . ASN A 1 95 ? 10.617 -1.915 -5.486 1.00 86.19 95 ASN A CA 1
ATOM 757 C C . ASN A 1 95 ? 11.873 -2.739 -5.799 1.00 86.19 95 ASN A C 1
ATOM 759 O O . ASN A 1 95 ? 12.496 -2.518 -6.837 1.00 86.19 95 ASN A O 1
ATOM 763 N N . ARG A 1 96 ? 12.206 -3.723 -4.954 1.00 84.44 96 ARG A N 1
ATOM 764 C CA . ARG A 1 96 ? 13.333 -4.635 -5.184 1.00 84.44 96 ARG A CA 1
ATOM 765 C C . ARG A 1 96 ? 13.117 -5.495 -6.436 1.00 84.44 96 ARG A C 1
ATOM 767 O O . ARG A 1 96 ? 13.997 -5.538 -7.292 1.00 84.44 96 ARG A O 1
ATOM 774 N N . LEU A 1 97 ? 11.936 -6.097 -6.605 1.00 84.19 97 LEU A N 1
ATOM 775 C CA . LEU A 1 97 ? 11.577 -6.842 -7.824 1.00 84.19 97 LEU A CA 1
ATOM 776 C C . LEU A 1 97 ? 11.612 -5.947 -9.075 1.00 84.19 97 LEU A C 1
ATOM 778 O O . LEU A 1 97 ? 12.165 -6.327 -10.106 1.00 84.19 97 LEU A O 1
ATOM 782 N N . HIS A 1 98 ? 11.067 -4.736 -8.985 1.00 84.81 98 HIS A N 1
ATOM 783 C CA . HIS A 1 98 ? 11.012 -3.796 -10.101 1.00 84.81 98 HIS A CA 1
ATOM 784 C C . HIS A 1 98 ? 12.416 -3.347 -10.525 1.00 84.81 98 HIS A C 1
ATOM 786 O O . HIS A 1 98 ? 12.708 -3.250 -11.716 1.00 84.81 98 HIS A O 1
ATOM 792 N N . PHE A 1 99 ? 13.309 -3.114 -9.562 1.00 82.31 99 PHE A N 1
ATOM 793 C CA . PHE A 1 99 ? 14.709 -2.802 -9.829 1.00 82.31 99 PHE A CA 1
ATOM 794 C C . PHE A 1 99 ? 15.419 -3.945 -10.570 1.00 82.31 99 PHE A C 1
ATOM 796 O O . PHE A 1 99 ? 16.092 -3.690 -11.567 1.00 82.31 99 PHE A O 1
ATOM 803 N N . ILE A 1 100 ? 15.205 -5.199 -10.157 1.00 81.06 100 ILE A N 1
ATOM 804 C CA . ILE A 1 100 ? 15.749 -6.386 -10.842 1.00 81.06 100 ILE A CA 1
ATOM 805 C C . ILE A 1 100 ? 15.247 -6.454 -12.291 1.00 81.06 100 ILE A C 1
ATOM 807 O O . ILE A 1 100 ? 16.048 -6.608 -13.213 1.00 81.06 100 ILE A O 1
ATOM 811 N N . ALA A 1 101 ? 13.946 -6.252 -12.513 1.00 81.56 101 ALA A N 1
ATOM 812 C CA . ALA A 1 101 ? 13.370 -6.220 -13.858 1.00 81.56 101 ALA A CA 1
ATOM 813 C C . ALA A 1 101 ? 13.969 -5.098 -14.729 1.00 81.56 101 ALA A C 1
ATOM 815 O O . ALA A 1 101 ? 14.260 -5.312 -15.907 1.00 81.56 101 ALA A O 1
ATOM 816 N N . ARG A 1 102 ? 14.217 -3.910 -14.154 1.00 82.12 102 ARG A N 1
ATOM 817 C CA . ARG A 1 102 ? 14.903 -2.810 -14.854 1.00 82.12 102 ARG A CA 1
ATOM 818 C C . ARG A 1 102 ? 16.350 -3.159 -15.194 1.00 82.12 102 ARG A C 1
ATOM 820 O O . ARG A 1 102 ? 16.790 -2.840 -16.294 1.00 82.12 102 ARG A O 1
ATOM 827 N N . LEU A 1 103 ? 17.084 -3.813 -14.293 1.00 80.06 103 LEU A N 1
ATOM 828 C CA . LEU A 1 103 ? 18.446 -4.266 -14.579 1.00 80.06 103 LEU A CA 1
ATOM 829 C C . LEU A 1 103 ? 18.470 -5.285 -15.721 1.00 80.06 103 LEU A C 1
ATOM 831 O O . LEU A 1 103 ? 19.309 -5.155 -16.607 1.00 80.06 103 LEU A O 1
ATOM 835 N N . MET A 1 104 ? 17.539 -6.241 -15.750 1.00 76.56 104 MET A N 1
ATOM 836 C CA . MET A 1 104 ? 17.417 -7.197 -16.860 1.00 76.56 104 MET A CA 1
ATOM 837 C C . MET A 1 104 ? 17.158 -6.496 -18.194 1.00 76.56 104 MET A C 1
ATOM 839 O O . MET A 1 104 ? 17.758 -6.861 -19.201 1.00 76.56 104 MET A O 1
ATOM 843 N N . LEU A 1 105 ? 16.321 -5.455 -18.198 1.00 80.56 105 LEU A N 1
ATOM 844 C CA . LEU A 1 105 ? 16.078 -4.640 -19.388 1.00 80.56 105 LEU A CA 1
ATOM 845 C C . LEU A 1 105 ? 17.344 -3.897 -19.849 1.00 80.56 105 LEU A C 1
ATOM 847 O O . LEU A 1 105 ? 17.609 -3.853 -21.042 1.00 80.56 105 LEU A O 1
ATOM 851 N N . VAL A 1 106 ? 18.141 -3.344 -18.927 1.00 79.75 106 VAL A N 1
ATOM 852 C CA . VAL A 1 106 ? 19.393 -2.632 -19.261 1.00 79.75 106 VAL A CA 1
ATOM 853 C C . VAL A 1 106 ? 20.475 -3.578 -19.794 1.00 79.75 106 VAL A C 1
ATOM 855 O O . VAL A 1 106 ? 21.256 -3.183 -20.653 1.00 79.75 106 VAL A O 1
ATOM 858 N N . HIS A 1 107 ? 20.528 -4.817 -19.299 1.00 72.81 107 HIS A N 1
ATOM 859 C CA . HIS A 1 107 ? 21.503 -5.824 -19.737 1.00 72.81 107 HIS A CA 1
ATOM 860 C C . HIS A 1 107 ? 21.021 -6.654 -20.943 1.00 72.81 107 HIS A C 1
ATOM 862 O O . HIS A 1 107 ? 21.749 -7.528 -21.410 1.00 72.81 107 HIS A O 1
ATOM 868 N N . SER A 1 108 ? 19.812 -6.399 -21.451 1.00 70.31 108 SER A N 1
ATOM 869 C CA . SER A 1 108 ? 19.283 -7.018 -22.667 1.00 70.31 108 SER A CA 1
ATOM 870 C C . SER A 1 108 ? 19.939 -6.400 -23.900 1.00 70.31 108 SER A C 1
ATOM 872 O O . SER A 1 108 ? 19.888 -5.190 -2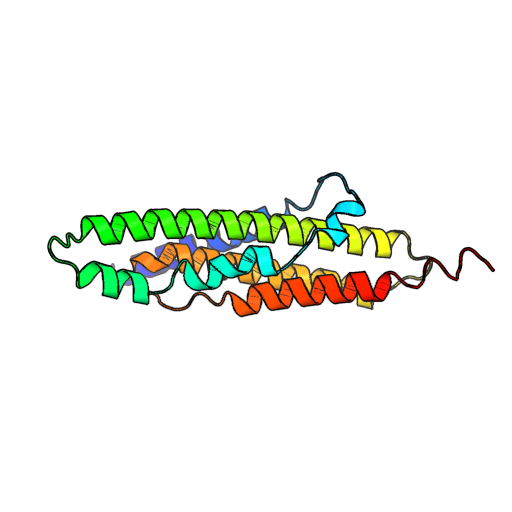4.098 1.00 70.31 108 SER A O 1
ATOM 874 N N . SER A 1 109 ? 20.516 -7.236 -24.762 1.00 58.78 109 SER A N 1
ATOM 875 C CA . SER A 1 109 ? 21.103 -6.826 -26.046 1.00 58.78 109 SER A CA 1
ATOM 876 C C . SER A 1 109 ? 20.055 -6.309 -27.041 1.00 58.78 109 SER A C 1
ATOM 878 O O . SER A 1 109 ? 20.394 -5.601 -27.987 1.00 58.78 109 SER A O 1
ATOM 880 N N . GLU A 1 110 ? 18.789 -6.685 -26.846 1.00 66.56 110 GLU A N 1
ATOM 881 C CA . GLU A 1 110 ? 17.654 -6.275 -27.670 1.00 66.56 110 GLU A CA 1
ATOM 882 C C . GLU A 1 110 ? 16.842 -5.188 -26.969 1.00 66.56 110 GLU A C 1
ATOM 884 O O . GLU A 1 110 ? 16.486 -5.318 -25.793 1.00 66.56 110 GLU A O 1
ATOM 889 N N . ASP A 1 111 ? 16.497 -4.144 -27.718 1.00 62.72 111 ASP A N 1
ATOM 890 C CA . ASP A 1 111 ? 15.628 -3.073 -27.248 1.00 62.72 111 ASP A CA 1
ATOM 891 C C . ASP A 1 111 ? 14.191 -3.614 -27.122 1.00 62.72 111 ASP A C 1
ATOM 893 O O . ASP A 1 111 ? 13.569 -4.008 -28.112 1.00 62.72 111 ASP A O 1
ATOM 897 N N . ARG A 1 112 ? 13.666 -3.702 -25.891 1.00 70.19 112 ARG A N 1
ATOM 898 C CA . ARG A 1 112 ? 12.338 -4.276 -25.585 1.00 70.19 112 ARG A CA 1
ATOM 899 C C . ARG A 1 112 ? 11.376 -3.199 -25.066 1.00 70.19 112 ARG A C 1
ATOM 901 O O . ARG A 1 112 ? 11.051 -3.189 -23.874 1.00 70.19 112 ARG A O 1
ATOM 908 N N . PRO A 1 113 ? 10.874 -2.303 -25.939 1.00 73.81 113 PRO A N 1
ATOM 909 C CA . PRO A 1 113 ? 10.010 -1.190 -25.536 1.00 73.81 113 PRO A CA 1
ATOM 910 C C . PRO A 1 113 ? 8.686 -1.652 -24.907 1.00 73.81 113 PRO A C 1
ATOM 912 O O . PRO A 1 113 ? 8.186 -1.011 -23.983 1.00 73.81 113 PRO A O 1
ATOM 915 N N . GLU A 1 114 ? 8.149 -2.796 -25.338 1.00 77.75 114 GLU A N 1
ATOM 916 C CA . GLU A 1 114 ? 6.947 -3.405 -24.748 1.00 77.75 114 GLU A CA 1
ATOM 917 C C . GLU A 1 114 ? 7.174 -3.870 -23.300 1.00 77.75 114 GLU A C 1
ATOM 919 O O . GLU A 1 114 ? 6.302 -3.718 -22.446 1.00 77.75 114 GLU A O 1
ATOM 924 N N . PHE A 1 115 ? 8.369 -4.381 -22.981 1.00 74.31 115 PHE A N 1
ATOM 925 C CA . PHE A 1 115 ? 8.707 -4.788 -21.615 1.00 74.31 115 PHE A CA 1
ATOM 926 C C . PHE A 1 115 ? 8.887 -3.567 -20.704 1.00 74.31 115 PHE A C 1
ATOM 928 O O . PHE A 1 115 ? 8.379 -3.543 -19.584 1.00 74.31 115 PHE A O 1
ATOM 935 N N . ALA A 1 116 ? 9.534 -2.513 -21.211 1.00 79.44 116 ALA A N 1
ATOM 936 C CA . ALA A 1 116 ? 9.686 -1.247 -20.499 1.00 79.44 116 ALA A CA 1
ATOM 937 C C . ALA A 1 116 ? 8.329 -0.590 -20.182 1.00 79.44 116 ALA A C 1
ATOM 939 O O . ALA A 1 116 ? 8.094 -0.139 -19.057 1.00 79.44 116 ALA A O 1
ATOM 940 N N . SER A 1 117 ? 7.418 -0.558 -21.161 1.00 80.31 117 SER A N 1
ATOM 941 C CA . SER A 1 117 ? 6.092 0.049 -21.005 1.00 80.31 117 SER A CA 1
ATOM 942 C C . SER A 1 117 ? 5.199 -0.754 -20.049 1.00 80.31 117 SER A C 1
ATOM 944 O O . SER A 1 117 ? 4.501 -0.164 -19.216 1.00 80.31 117 SER A O 1
ATOM 946 N N . ALA A 1 118 ? 5.262 -2.089 -20.102 1.00 82.38 118 ALA A N 1
ATOM 947 C CA . ALA A 1 118 ? 4.573 -2.972 -19.166 1.00 82.38 118 ALA A CA 1
ATOM 948 C C . ALA A 1 118 ? 5.068 -2.770 -17.726 1.00 82.38 118 ALA A C 1
ATOM 950 O O . ALA A 1 118 ? 4.254 -2.631 -16.809 1.00 82.38 118 ALA A O 1
ATOM 951 N N . LEU A 1 119 ? 6.387 -2.672 -17.539 1.00 83.88 119 LEU A N 1
ATOM 952 C CA . LEU A 1 119 ? 7.017 -2.482 -16.234 1.00 83.88 119 LEU A CA 1
ATOM 953 C C . LEU A 1 119 ? 6.630 -1.134 -15.600 1.00 83.88 119 LEU A C 1
ATOM 955 O O . LEU A 1 119 ? 6.303 -1.069 -14.413 1.00 83.88 119 LEU A O 1
ATOM 959 N N . TRP A 1 120 ? 6.583 -0.067 -16.403 1.00 82.69 120 TRP A N 1
ATOM 960 C CA . TRP A 1 120 ? 6.117 1.250 -15.959 1.00 82.69 120 TRP A CA 1
ATOM 961 C C . TRP A 1 120 ? 4.626 1.257 -15.599 1.00 82.69 120 TRP A C 1
ATOM 963 O O . TRP A 1 120 ? 4.232 1.779 -14.553 1.00 82.69 120 TRP A O 1
ATOM 973 N N . ARG A 1 121 ? 3.778 0.630 -16.426 1.00 85.06 121 ARG A N 1
ATOM 974 C CA . ARG A 1 121 ? 2.339 0.506 -16.145 1.00 85.06 121 ARG A CA 1
ATOM 975 C C . ARG A 1 121 ? 2.101 -0.225 -14.828 1.00 85.06 121 ARG A C 1
ATOM 977 O O . ARG A 1 121 ? 1.334 0.255 -13.998 1.00 85.06 121 ARG A O 1
ATOM 984 N N . GLN A 1 122 ? 2.778 -1.352 -14.625 1.00 84.31 122 GLN A N 1
ATOM 985 C CA . GLN A 1 122 ? 2.650 -2.150 -13.412 1.00 84.31 122 GLN A CA 1
ATOM 986 C C . GLN A 1 122 ? 3.064 -1.371 -12.161 1.00 84.31 122 GLN A C 1
ATOM 988 O O . GLN A 1 122 ? 2.395 -1.457 -11.133 1.00 84.31 122 GLN A O 1
ATOM 993 N N . GLN A 1 123 ? 4.118 -0.563 -12.262 1.00 85.88 123 GLN A N 1
ATOM 994 C CA . GLN A 1 123 ? 4.554 0.318 -11.186 1.00 85.88 123 GLN A CA 1
ATOM 995 C C . GLN A 1 123 ? 3.487 1.344 -10.798 1.00 85.88 123 GLN A C 1
ATOM 997 O O . GLN A 1 123 ? 3.171 1.490 -9.616 1.00 85.88 123 GLN A O 1
ATOM 1002 N N . ILE A 1 124 ? 2.907 2.034 -11.783 1.00 85.69 124 ILE A N 1
ATOM 1003 C CA . ILE A 1 124 ? 1.845 3.013 -11.530 1.00 85.69 124 ILE A CA 1
ATOM 1004 C C . ILE A 1 124 ? 0.634 2.338 -10.900 1.00 85.69 124 ILE A C 1
ATOM 1006 O O . ILE A 1 124 ? 0.127 2.831 -9.892 1.00 85.69 124 ILE A O 1
ATOM 1010 N N . THR A 1 125 ? 0.191 1.209 -11.458 1.00 86.88 125 THR A N 1
ATOM 1011 C CA . THR A 1 125 ? -0.941 0.445 -10.925 1.00 86.88 125 THR A CA 1
ATOM 1012 C C . THR A 1 125 ? -0.695 0.040 -9.472 1.00 86.88 125 THR A C 1
ATOM 1014 O O . THR A 1 125 ? -1.563 0.254 -8.627 1.00 86.88 125 THR A O 1
ATOM 1017 N N . PHE A 1 126 ? 0.501 -0.459 -9.151 1.00 85.56 126 PHE A N 1
ATOM 1018 C CA . PHE A 1 126 ? 0.845 -0.867 -7.792 1.00 85.56 126 PHE A CA 1
ATOM 1019 C C . PHE A 1 126 ? 0.866 0.315 -6.811 1.00 85.56 126 PHE A C 1
ATOM 1021 O O . PHE A 1 126 ? 0.222 0.259 -5.764 1.00 85.56 126 PHE A O 1
ATOM 1028 N N . TYR A 1 127 ? 1.537 1.425 -7.138 1.00 88.81 127 TYR A N 1
ATOM 1029 C CA . TYR A 1 127 ? 1.565 2.592 -6.246 1.00 88.81 127 TYR A CA 1
ATOM 1030 C C . TYR A 1 127 ? 0.193 3.231 -6.068 1.00 88.81 127 TYR A C 1
ATOM 1032 O O . TYR A 1 127 ? -0.135 3.669 -4.964 1.00 88.81 127 TYR A O 1
ATOM 1040 N N . PHE A 1 128 ? -0.623 3.257 -7.121 1.00 84.94 128 PHE A N 1
ATOM 1041 C CA . PHE A 1 128 ? -2.001 3.718 -7.032 1.00 84.94 128 PHE A CA 1
ATOM 1042 C C . PHE A 1 128 ? -2.808 2.855 -6.052 1.00 84.94 128 PHE A C 1
ATOM 1044 O O . PHE A 1 128 ? -3.440 3.395 -5.142 1.00 84.94 128 PHE A O 1
ATOM 1051 N N . ALA A 1 129 ? -2.708 1.528 -6.165 1.00 86.88 129 ALA A N 1
ATOM 1052 C CA . ALA A 1 129 ? -3.367 0.594 -5.258 1.00 86.88 129 ALA A CA 1
ATOM 1053 C C . ALA A 1 129 ? -2.885 0.756 -3.801 1.00 86.88 129 ALA A C 1
ATOM 1055 O O . ALA A 1 129 ? -3.706 0.823 -2.885 1.00 86.88 129 ALA A O 1
ATOM 1056 N N . ILE A 1 130 ? -1.576 0.930 -3.564 1.00 87.44 130 ILE A N 1
ATOM 1057 C CA . ILE A 1 130 ? -1.040 1.209 -2.219 1.00 87.44 130 ILE A CA 1
ATOM 1058 C C . ILE A 1 130 ? -1.596 2.520 -1.656 1.00 87.44 130 ILE A C 1
ATOM 1060 O O . ILE A 1 130 ? -1.958 2.580 -0.477 1.00 87.44 130 ILE A O 1
ATOM 1064 N N . CYS A 1 131 ? -1.676 3.575 -2.470 1.00 86.94 131 CYS A N 1
ATOM 1065 C CA . CYS A 1 131 ? -2.232 4.852 -2.033 1.00 86.94 131 CYS A CA 1
ATOM 1066 C C . CYS A 1 131 ? -3.710 4.711 -1.661 1.00 86.94 131 CYS A C 1
ATOM 1068 O O . CYS A 1 131 ? -4.107 5.163 -0.586 1.00 86.94 131 CYS A O 1
ATOM 1070 N N . LEU A 1 132 ? -4.504 4.022 -2.487 1.00 84.88 132 LEU A N 1
ATOM 1071 C CA . LEU A 1 132 ? -5.906 3.733 -2.186 1.00 84.88 132 LEU A CA 1
ATOM 1072 C C . LEU A 1 132 ? -6.062 2.946 -0.886 1.00 84.88 132 LEU A C 1
ATOM 1074 O O . LEU A 1 132 ? -6.875 3.318 -0.041 1.00 84.88 132 LEU A O 1
ATOM 1078 N N . VAL A 1 133 ? -5.264 1.899 -0.687 1.00 86.62 133 VAL A N 1
ATOM 1079 C CA . VAL A 1 133 ? -5.321 1.088 0.530 1.00 86.62 133 VAL A CA 1
ATOM 1080 C C . VAL A 1 133 ? -4.911 1.897 1.762 1.00 86.62 133 VAL A C 1
ATOM 1082 O O . VAL A 1 133 ? -5.611 1.850 2.771 1.00 86.62 133 VAL A O 1
ATOM 1085 N N . ARG A 1 134 ? -3.861 2.725 1.691 1.00 86.38 134 ARG A N 1
ATOM 1086 C CA . ARG A 1 134 ? -3.488 3.630 2.795 1.00 86.38 134 ARG A CA 1
ATOM 1087 C C . ARG A 1 134 ? -4.587 4.647 3.105 1.00 86.38 134 ARG A C 1
ATOM 1089 O O . ARG A 1 134 ? -4.869 4.881 4.278 1.00 86.38 134 ARG A O 1
ATOM 1096 N N . CYS A 1 135 ? -5.244 5.206 2.087 1.00 82.56 135 CYS A N 1
ATOM 1097 C CA . CYS A 1 135 ? -6.408 6.074 2.272 1.00 82.56 135 CYS A CA 1
ATOM 1098 C C . CYS A 1 135 ? -7.563 5.324 2.951 1.00 82.56 135 CYS A C 1
ATOM 1100 O O . CYS A 1 135 ? -8.115 5.819 3.930 1.00 82.56 135 CYS A O 1
ATOM 1102 N N . LYS A 1 136 ? -7.888 4.107 2.501 1.00 82.00 136 LYS A N 1
ATOM 1103 C CA . LYS A 1 136 ? -8.926 3.260 3.108 1.00 82.00 136 LYS A CA 1
ATOM 1104 C C . LYS A 1 136 ? -8.611 2.941 4.572 1.00 82.00 136 LYS A C 1
ATOM 1106 O O . LYS A 1 136 ? -9.466 3.130 5.428 1.00 82.00 136 LYS A O 1
ATOM 1111 N N . VAL A 1 137 ? -7.374 2.561 4.897 1.00 84.75 137 VAL A N 1
ATOM 1112 C CA . VAL A 1 137 ? -6.931 2.313 6.283 1.00 84.75 137 VAL A CA 1
ATOM 1113 C C . VAL A 1 137 ? -6.977 3.588 7.129 1.00 84.75 137 VAL A C 1
ATOM 1115 O O . VAL A 1 137 ? -7.335 3.536 8.308 1.00 84.75 137 VAL A O 1
ATOM 1118 N N . ALA A 1 138 ? -6.640 4.749 6.561 1.00 83.06 138 ALA A N 1
ATOM 1119 C CA . ALA A 1 138 ? -6.753 6.042 7.238 1.00 83.06 138 ALA A CA 1
ATOM 1120 C C . ALA A 1 138 ? -8.214 6.391 7.567 1.00 83.06 138 ALA A C 1
ATOM 1122 O O . ALA A 1 138 ? -8.486 6.897 8.655 1.00 83.06 138 ALA A O 1
ATOM 1123 N N . LEU A 1 139 ? -9.133 6.064 6.656 1.00 81.19 139 LEU A N 1
ATOM 1124 C CA . LEU A 1 139 ? -10.564 6.355 6.749 1.00 81.19 139 LEU A CA 1
ATOM 1125 C C . LEU A 1 139 ? -11.381 5.248 7.431 1.00 81.19 139 LEU A C 1
ATOM 1127 O O . LEU A 1 139 ? -12.542 5.469 7.758 1.00 81.19 139 LEU A O 1
ATOM 1131 N N . TYR A 1 140 ? -10.786 4.088 7.703 1.00 76.00 140 TYR A N 1
ATOM 1132 C CA . TYR A 1 140 ? -11.438 2.967 8.381 1.00 76.00 140 TYR A CA 1
ATOM 1133 C C . TYR A 1 140 ? -12.129 3.352 9.709 1.00 76.00 140 TYR A C 1
ATOM 1135 O O . TYR A 1 140 ? -13.256 2.911 9.933 1.00 76.00 140 TYR A O 1
ATOM 1143 N N . PRO A 1 141 ? -11.563 4.231 10.570 1.00 74.75 141 PRO A N 1
ATOM 1144 C CA . PRO A 1 141 ? -12.255 4.702 11.775 1.00 74.75 141 PRO A CA 1
ATOM 1145 C C . PRO A 1 141 ? -13.570 5.455 11.511 1.00 74.75 141 PRO A C 1
ATOM 1147 O O . PRO A 1 141 ? -14.371 5.596 12.430 1.00 74.75 141 PRO A O 1
ATOM 1150 N N . LEU A 1 142 ? -13.801 5.935 10.283 1.00 72.44 142 LEU A N 1
ATOM 1151 C CA . LEU A 1 142 ? -15.051 6.575 9.859 1.00 72.44 142 LEU A CA 1
ATOM 1152 C C . LEU A 1 142 ? -16.104 5.566 9.356 1.00 72.44 142 LEU A C 1
ATOM 1154 O O . LEU A 1 142 ? -17.151 5.981 8.867 1.00 72.44 142 LEU A O 1
ATOM 1158 N N . GLY A 1 143 ? -15.854 4.257 9.481 1.00 65.19 143 GLY A N 1
ATOM 1159 C CA . GLY A 1 143 ? -16.812 3.203 9.130 1.00 65.19 143 GLY A CA 1
ATOM 1160 C C . GLY A 1 143 ? -16.722 2.709 7.685 1.00 65.19 143 GLY A C 1
ATOM 1161 O O . GLY A 1 143 ? -17.652 2.064 7.208 1.00 65.19 143 GLY A O 1
ATOM 1162 N N . TRP A 1 144 ? -15.627 2.995 6.971 1.00 60.34 144 TRP A N 1
ATOM 1163 C CA . TRP A 1 144 ? -15.454 2.527 5.594 1.00 60.34 144 TRP A CA 1
ATOM 1164 C C . TRP A 1 144 ? -14.919 1.086 5.565 1.00 60.34 144 TRP A C 1
ATOM 1166 O O . TRP A 1 144 ? -13.782 0.829 5.957 1.00 60.34 144 TRP A O 1
ATOM 1176 N N . THR A 1 145 ? -15.739 0.143 5.096 1.00 57.97 145 THR A N 1
ATOM 1177 C CA . THR A 1 145 ? -15.450 -1.300 5.118 1.00 57.97 145 THR A CA 1
ATOM 1178 C C . THR A 1 145 ? -15.238 -1.864 3.716 1.00 57.97 145 THR A C 1
ATOM 1180 O O . THR A 1 145 ? -16.185 -2.338 3.099 1.00 57.97 145 THR A O 1
ATOM 1183 N N . ALA A 1 146 ? -14.007 -1.788 3.206 1.00 55.19 146 ALA A N 1
ATOM 1184 C CA . ALA A 1 146 ? -13.469 -2.684 2.169 1.00 55.19 146 ALA A CA 1
ATOM 1185 C C . ALA A 1 146 ? -12.004 -2.316 1.893 1.00 55.19 146 ALA A C 1
ATOM 1187 O O . ALA A 1 146 ? -11.736 -1.316 1.222 1.00 55.19 146 ALA A O 1
ATOM 1188 N N . VAL A 1 147 ? -11.052 -3.096 2.408 1.00 60.78 147 VAL A N 1
ATOM 1189 C CA . VAL A 1 147 ? -9.642 -3.013 1.999 1.00 60.78 147 VAL A CA 1
ATOM 1190 C C . VAL A 1 147 ? -9.364 -4.188 1.068 1.00 60.78 147 VAL A C 1
ATOM 1192 O O . VAL A 1 147 ? -9.373 -5.332 1.508 1.00 60.78 147 VAL A O 1
ATOM 1195 N N . ASP A 1 148 ? -9.125 -3.905 -0.212 1.00 65.06 148 ASP A N 1
ATOM 1196 C CA . ASP A 1 148 ? -8.920 -4.930 -1.241 1.00 65.06 148 ASP A CA 1
ATOM 1197 C C . ASP A 1 148 ? -7.451 -5.375 -1.251 1.00 65.06 148 ASP A C 1
ATOM 1199 O O . ASP A 1 148 ? -6.648 -4.986 -2.095 1.00 65.06 148 ASP A O 1
ATOM 1203 N N . VAL A 1 149 ? -7.080 -6.167 -0.245 1.00 65.00 149 VAL A N 1
ATOM 1204 C CA . VAL A 1 149 ? -5.766 -6.829 -0.145 1.00 65.00 149 VAL A CA 1
ATOM 1205 C C . VAL A 1 149 ? -5.475 -7.763 -1.339 1.00 65.00 149 VAL A C 1
ATOM 1207 O O . VAL A 1 149 ? -4.344 -7.728 -1.826 1.00 65.00 149 VAL A O 1
ATOM 1210 N N . PRO A 1 150 ? -6.443 -8.537 -1.880 1.00 70.25 150 PRO A N 1
ATOM 1211 C CA . PRO A 1 150 ? -6.171 -9.481 -2.970 1.00 70.25 150 PRO A CA 1
ATOM 1212 C C . PRO A 1 150 ? -5.609 -8.835 -4.245 1.00 70.25 150 PRO A C 1
ATOM 1214 O O . PRO A 1 150 ? -4.712 -9.391 -4.873 1.00 70.25 150 PRO A O 1
ATOM 1217 N N . GLU A 1 151 ? -6.075 -7.634 -4.598 1.00 70.12 151 GLU A N 1
ATOM 1218 C CA . GLU A 1 151 ? -5.628 -6.911 -5.799 1.00 70.12 151 GLU A CA 1
ATOM 1219 C C . GLU A 1 151 ? -4.148 -6.490 -5.700 1.00 70.12 151 GLU A C 1
ATOM 1221 O O . GLU A 1 151 ? -3.403 -6.530 -6.683 1.00 70.12 151 GLU A O 1
ATOM 1226 N N . LEU A 1 152 ? -3.684 -6.155 -4.488 1.00 69.38 152 LEU A N 1
ATOM 1227 C CA . LEU A 1 152 ? -2.276 -5.847 -4.223 1.00 69.38 152 LEU A CA 1
ATOM 1228 C C . LEU A 1 152 ? -1.381 -7.081 -4.365 1.00 69.38 152 LEU A C 1
ATOM 1230 O O . LEU A 1 152 ? -0.303 -7.000 -4.961 1.00 69.38 152 LEU A O 1
ATOM 1234 N N . LEU A 1 153 ? -1.824 -8.217 -3.821 1.00 73.94 153 LEU A N 1
ATOM 1235 C CA . LEU A 1 153 ? -1.086 -9.477 -3.902 1.00 73.94 153 LEU A CA 1
ATOM 1236 C C . LEU A 1 153 ? -1.005 -9.971 -5.351 1.00 73.94 153 LEU A C 1
ATOM 1238 O O . LEU A 1 153 ? 0.062 -10.404 -5.786 1.00 73.94 153 LEU A O 1
ATOM 1242 N N . GLU A 1 154 ? -2.080 -9.825 -6.128 1.00 79.12 154 GLU A N 1
ATOM 1243 C CA . GLU A 1 154 ? -2.105 -10.185 -7.547 1.00 79.12 154 GLU A CA 1
ATOM 1244 C C . GLU A 1 154 ? -1.094 -9.362 -8.366 1.00 79.12 154 GLU A C 1
ATOM 1246 O O . GLU A 1 154 ? -0.358 -9.911 -9.193 1.00 79.12 154 GLU A O 1
ATOM 1251 N N . ALA A 1 155 ? -1.002 -8.051 -8.120 1.00 74.94 155 ALA A N 1
ATOM 1252 C CA . ALA A 1 155 ? -0.035 -7.183 -8.795 1.00 74.94 155 ALA A CA 1
ATOM 1253 C C . ALA A 1 155 ? 1.423 -7.584 -8.498 1.00 74.94 155 ALA A C 1
ATOM 1255 O O . ALA A 1 155 ? 2.273 -7.550 -9.396 1.00 74.94 155 ALA A O 1
ATOM 1256 N N . LEU A 1 156 ? 1.709 -7.997 -7.260 1.00 76.69 156 LEU A N 1
ATOM 1257 C CA . LEU A 1 156 ? 3.028 -8.474 -6.848 1.00 76.69 156 LEU A CA 1
ATOM 1258 C C . LEU A 1 156 ? 3.346 -9.857 -7.445 1.00 76.69 156 LEU A C 1
ATOM 1260 O O . LEU A 1 156 ? 4.447 -10.076 -7.958 1.00 76.69 156 LEU A O 1
ATOM 1264 N N . GLN A 1 157 ? 2.366 -10.764 -7.464 1.00 81.62 157 GLN A N 1
ATOM 1265 C CA . GLN A 1 157 ? 2.488 -12.097 -8.058 1.00 81.62 157 GLN A CA 1
ATOM 1266 C C . GLN A 1 157 ? 2.755 -12.035 -9.565 1.00 81.62 157 GLN A C 1
ATOM 1268 O O . GLN A 1 157 ? 3.629 -12.748 -10.065 1.00 81.62 157 GLN A O 1
ATOM 1273 N N . LYS A 1 158 ? 2.061 -11.140 -10.281 1.00 80.81 158 LYS A N 1
ATOM 1274 C CA . LYS A 1 158 ? 2.315 -10.876 -11.704 1.00 80.81 158 LYS A CA 1
ATOM 1275 C C . LYS A 1 158 ? 3.762 -10.439 -11.946 1.00 80.81 158 LYS A C 1
ATOM 1277 O O . LYS A 1 158 ? 4.375 -10.930 -12.890 1.00 80.81 158 LYS A O 1
ATOM 1282 N N . MET A 1 159 ? 4.334 -9.585 -11.085 1.00 75.94 159 MET A N 1
ATOM 1283 C CA . MET A 1 159 ? 5.726 -9.130 -11.251 1.00 75.94 159 MET A CA 1
ATOM 1284 C C . MET A 1 159 ? 6.726 -10.261 -11.061 1.00 75.94 159 MET A C 1
ATOM 1286 O O . MET A 1 159 ? 7.627 -10.437 -11.877 1.00 75.94 159 MET A O 1
ATOM 1290 N N . ARG A 1 160 ? 6.539 -11.061 -10.005 1.00 78.31 160 ARG A N 1
ATOM 1291 C CA . ARG A 1 160 ? 7.378 -12.234 -9.753 1.00 78.31 160 ARG A CA 1
ATOM 1292 C C . ARG A 1 160 ? 7.351 -13.184 -10.947 1.00 78.31 160 ARG A C 1
ATOM 1294 O O . ARG A 1 160 ? 8.406 -13.624 -11.387 1.00 78.31 160 ARG A O 1
ATOM 1301 N N . HIS A 1 161 ? 6.164 -13.482 -11.479 1.00 78.94 161 HIS A N 1
ATOM 1302 C CA . HIS A 1 161 ? 6.030 -14.389 -12.616 1.00 78.94 161 HIS A CA 1
ATOM 1303 C C . HIS A 1 161 ? 6.768 -13.868 -13.855 1.00 78.94 161 HIS A C 1
ATOM 1305 O O . HIS A 1 161 ? 7.502 -14.632 -14.471 1.00 78.94 161 HIS A O 1
ATOM 1311 N N . GLN A 1 162 ? 6.652 -12.572 -14.170 1.00 76.12 162 GLN A N 1
ATOM 1312 C CA . GLN A 1 162 ? 7.393 -11.957 -15.277 1.00 76.12 162 GLN A CA 1
ATOM 1313 C C . GLN A 1 162 ? 8.912 -12.097 -15.104 1.00 76.12 162 GLN A C 1
ATOM 1315 O O . GLN A 1 162 ? 9.586 -12.529 -16.035 1.00 76.12 162 GLN A O 1
ATOM 1320 N N . ILE A 1 163 ? 9.440 -11.811 -13.910 1.00 72.12 163 ILE A N 1
ATOM 1321 C CA . ILE A 1 163 ? 10.879 -11.915 -13.610 1.00 72.12 163 ILE A CA 1
ATOM 1322 C C . ILE A 1 163 ? 11.361 -13.368 -13.707 1.00 72.12 163 ILE A C 1
ATOM 1324 O O . ILE A 1 163 ? 12.352 -13.642 -14.376 1.00 72.12 163 ILE A O 1
ATOM 1328 N N . VAL A 1 164 ? 10.639 -14.314 -13.097 1.00 72.94 164 VAL A N 1
ATOM 1329 C CA . VAL A 1 164 ? 10.994 -15.743 -13.137 1.00 72.94 164 VAL A CA 1
ATOM 1330 C C . VAL A 1 164 ? 10.912 -16.296 -14.561 1.00 72.94 164 VAL A C 1
ATOM 1332 O O . VAL A 1 164 ? 11.786 -17.052 -14.964 1.00 72.94 164 VAL A O 1
ATOM 1335 N N . SER A 1 165 ? 9.910 -15.895 -15.349 1.00 72.44 165 SER A N 1
ATOM 1336 C CA . SER A 1 165 ? 9.784 -16.308 -16.754 1.00 72.44 165 SER A CA 1
ATOM 1337 C C . SER A 1 165 ? 10.860 -15.712 -17.667 1.00 72.44 165 SER A C 1
ATOM 1339 O O . SER A 1 165 ? 11.148 -16.288 -18.710 1.00 72.44 165 SER A O 1
ATOM 1341 N N . ALA A 1 166 ? 11.469 -14.588 -17.273 1.00 63.50 166 ALA A N 1
ATOM 1342 C CA . ALA A 1 166 ? 12.592 -13.970 -17.974 1.00 63.50 166 ALA A CA 1
ATOM 1343 C C . ALA A 1 166 ? 13.955 -14.553 -17.549 1.00 63.50 166 ALA A C 1
ATOM 1345 O O . ALA A 1 166 ? 14.945 -14.368 -18.256 1.00 63.50 166 ALA A O 1
ATOM 1346 N N . LEU A 1 167 ? 14.016 -15.276 -16.422 1.00 61.59 167 LEU A N 1
ATOM 1347 C CA . LEU A 1 167 ? 15.244 -15.874 -15.896 1.00 61.59 167 LEU A CA 1
ATOM 1348 C C . LEU A 1 167 ? 15.848 -17.040 -16.725 1.00 61.59 167 LEU A C 1
ATOM 1350 O O . LEU A 1 167 ? 17.066 -17.200 -16.653 1.00 61.59 167 LEU A O 1
ATOM 1354 N N . PRO A 1 168 ? 15.128 -17.847 -17.540 1.00 53.16 168 PRO A N 1
ATOM 1355 C CA . PRO A 1 168 ? 15.716 -19.005 -18.211 1.00 53.16 168 PRO A CA 1
ATOM 1356 C C . PRO A 1 168 ? 16.152 -18.707 -19.656 1.00 53.16 168 PRO A C 1
ATOM 1358 O O . PRO A 1 168 ? 15.913 -19.512 -20.547 1.00 53.16 168 PRO A O 1
ATOM 1361 N N . GLN A 1 169 ? 16.798 -17.564 -19.910 1.00 46.47 169 GLN A N 1
ATOM 1362 C CA . GLN A 1 169 ? 17.351 -17.268 -21.244 1.00 46.47 169 GLN A CA 1
ATOM 1363 C C . GLN A 1 169 ? 18.825 -16.840 -21.246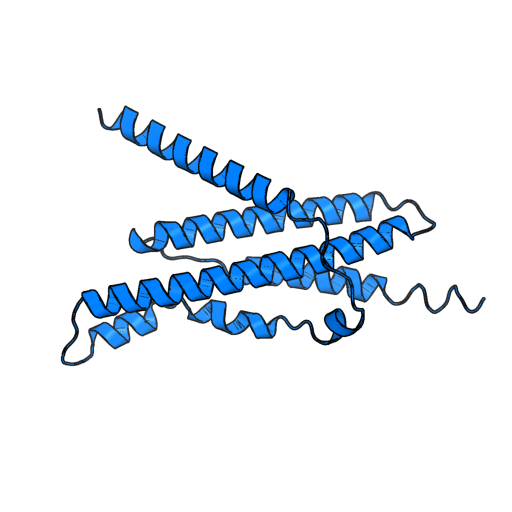 1.00 46.47 169 GLN A C 1
ATOM 1365 O O . GLN A 1 169 ? 19.449 -16.836 -22.299 1.00 46.47 169 GLN A O 1
ATOM 1370 N N . GLN A 1 170 ? 19.420 -16.558 -20.079 1.00 44.34 170 GLN A N 1
ATOM 1371 C CA . GLN A 1 170 ? 20.847 -16.211 -19.977 1.00 44.34 170 GLN A CA 1
ATOM 1372 C C . GLN A 1 170 ? 21.773 -17.424 -19.773 1.00 44.34 170 GLN A C 1
ATOM 1374 O O . GLN A 1 170 ? 22.972 -17.315 -20.022 1.00 44.34 170 GLN A O 1
ATOM 1379 N N . ALA A 1 171 ? 21.248 -18.586 -19.361 1.00 44.62 171 ALA A N 1
ATOM 1380 C CA . ALA A 1 171 ? 22.062 -19.793 -19.176 1.00 44.62 171 ALA A CA 1
ATOM 1381 C C . ALA A 1 171 ? 22.396 -20.510 -20.503 1.00 44.62 171 ALA A C 1
ATOM 1383 O O . ALA A 1 171 ? 23.479 -21.079 -20.629 1.00 44.62 171 ALA A O 1
ATOM 1384 N N . GLU A 1 172 ? 21.519 -20.442 -21.513 1.00 44.28 172 GLU A N 1
ATOM 1385 C CA . GLU A 1 172 ? 21.753 -21.081 -22.821 1.00 44.28 172 GLU A CA 1
ATOM 1386 C C . GLU A 1 172 ? 22.608 -20.224 -23.770 1.00 44.28 172 GLU A C 1
ATOM 1388 O O . GLU A 1 172 ? 23.377 -20.769 -24.554 1.00 44.28 172 GLU A O 1
ATOM 1393 N N . THR A 1 173 ? 22.574 -18.890 -23.673 1.00 45.28 173 THR A N 1
ATOM 1394 C CA . THR A 1 173 ? 23.378 -18.015 -24.552 1.00 45.28 173 THR A CA 1
ATOM 1395 C C . THR A 1 173 ? 24.829 -17.827 -24.101 1.00 45.28 173 THR A C 1
ATOM 1397 O O . THR A 1 173 ? 25.608 -17.222 -24.826 1.00 45.28 173 THR A O 1
ATOM 1400 N N . ALA A 1 174 ? 25.208 -18.314 -22.913 1.00 46.06 174 ALA A N 1
ATOM 1401 C CA . ALA A 1 174 ? 26.593 -18.284 -22.424 1.00 46.06 174 ALA A CA 1
ATOM 1402 C C . ALA A 1 174 ? 27.372 -19.587 -22.707 1.00 46.06 174 ALA A C 1
ATOM 1404 O O . ALA A 1 174 ? 28.538 -19.696 -22.332 1.00 46.06 174 ALA A O 1
ATOM 1405 N N . SER A 1 175 ? 26.732 -20.579 -23.339 1.00 45.94 175 SER A N 1
ATOM 1406 C CA . SER A 1 175 ? 27.336 -21.874 -23.693 1.00 45.94 175 SER A CA 1
ATOM 1407 C C . SER A 1 175 ? 27.275 -22.210 -25.197 1.00 45.94 175 SER A C 1
ATOM 1409 O O . SER A 1 175 ? 27.528 -23.354 -25.574 1.00 45.94 175 SER A O 1
ATOM 1411 N N . ALA A 1 176 ? 27.023 -21.208 -26.050 1.00 39.78 176 ALA A N 1
ATOM 1412 C CA . ALA A 1 176 ? 27.159 -21.268 -27.512 1.00 39.78 176 ALA A CA 1
ATOM 1413 C C . ALA A 1 176 ? 28.218 -20.265 -27.992 1.00 39.78 176 ALA A C 1
ATOM 1415 O O . ALA A 1 176 ? 28.970 -20.615 -28.929 1.00 39.78 176 ALA A O 1
#

Mean predicted aligned error: 10.23 Å

pLDDT: mean 78.24, std 12.19, range [39.78, 93.75]

Sequence (176 aa):
MILGGLGLAVVLLLVGFTCLFLRLASRLDAEPYSPEWLDEFSLESYAPMERLLDQGDFAFLASQSGYRPEMAKSLLSNRREAFCEYLYLLVRDFNRLHFIARLMLVHSSEDRPEFASALWRQQITFYFAICLVRCKVALYPLGWTAVDVPELLEALQKMRHQIVSALPQQAETASA

Solvent-accessible surface area (backbone atoms only — not comparable to full-atom values): 10461 Å² total; per-residue (Å²): 114,69,72,60,54,52,52,51,52,53,51,52,51,51,52,51,50,52,53,51,44,53,55,57,68,69,62,64,76,84,76,90,86,58,78,70,53,67,76,70,62,58,76,71,81,54,56,63,59,73,58,51,77,46,63,66,63,54,57,54,52,64,71,40,91,86,58,50,75,66,58,57,52,50,52,50,51,56,32,52,50,53,44,52,51,51,51,50,52,52,51,52,53,48,42,53,54,51,50,52,50,51,50,53,58,71,72,40,93,61,91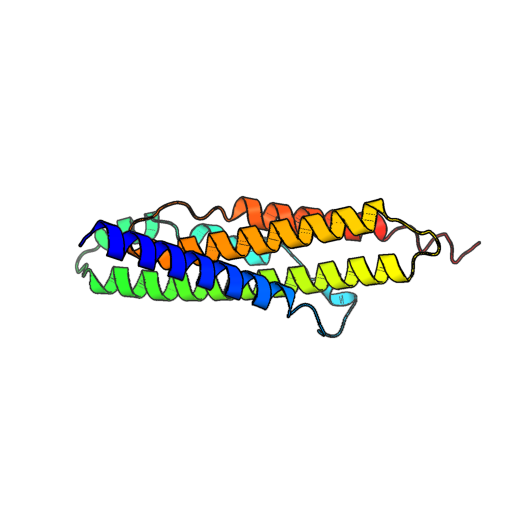,53,65,68,59,54,52,50,53,51,50,53,49,51,55,48,47,52,50,51,48,51,46,52,50,41,63,69,41,33,88,79,72,57,88,75,76,74,55,66,65,56,52,49,56,51,51,53,50,52,50,54,51,59,72,62,58,83,59,65,70,67,69,75,74,115

Foldseek 3Di:
DVVVVVVVVVVVLVVVLVVQLVVLVVPLDDDDDDPVVLVVDDLVVCVVLVCLPDCVVVVVLCPDDPRDVVVSVVSLVVSLVVNVVSLVVLSVVLSNLLVLLVVLCVPDPDNDVVSVVVSVVLSSQLSSLSSVLNVQSVCVVVVRDDRCPVVNSVSSVVSSVVSVVSPPPVVVVVVD

Nearest PDB structures (foldseek):
  8tn6-assembly1_C  TM=3.653E-01  e=7.972E+00  synthetic construct
  6mbz-assembly1_A  TM=2.545E-01  e=4.138E+00  Homo sapiens

Radius of gyration: 20.53 Å; Cα contacts (8 Å, |Δi|>4): 70; chains: 1; bounding box: 48×49×58 Å

Secondary structure (DSSP, 8-state):
-HHHHHHHHHHHHHHHHHHHHHHHHTT-S-----HHHHHH--GGGGTHHHHHT-SHHHHHHHTSTT--HHHHHHHHHHHHHHHHHHHHHHHHHHHHHHHHHHHHHHT-SS--HHHHHHHHHHHHHHHHHHHHHHHHHHHGGGT-----HHHHHHHHHHHHHHHHHHGGGTTTTT--